Protein AF-A0AAV7Y262-F1 (afdb_monomer_lite)

Sequence (247 aa):
MILSISDHFNQSNVIFIFTQNQVQKLHFQWEPRGQRFDVITREERGSLLRIYRVNYNNKKTGKGISTKFSKLIASFELPKNADTIKWSPRGRLFLVLATRSNEITIFDAELEEKVNVSDSTFDEVYWDPTCRYFVTNTREKFTIWSFQGMKLSTETRRDLRSTSWRPRLPTRLTLKETKKINQNLEKTIQKYQTLDQKRVGRKHNSQDRERLEKIDKWNQYLKAKKLQRKKERELRHNIVGYYSDED

Organism: NCBI:txid1746091

pLDDT: mean 79.16, std 17.6, range [31.58, 96.81]

Radius of gyration: 27.08 Å; chains: 1; bounding box: 63×51×88 Å

InterPro domains:
  IPR011400 Eukaryotic translation initiation factor 3 subunit B [PTHR14068] (25-240)
  IPR013979 Translation initiation factor, beta propellor-like domain [PF08662] (17-155)
  IPR015943 WD40/YVTN repeat-like-containing domain superfamily [G3DSA:2.130.10.10] (11-220)
  IPR060769 EIF3B-like, beta-propeller domain superfamily [SSF69322] (23-140)

Foldseek 3Di:
DWDFDADPVDRPDTDTDDDPDPWDWQDKDDFQVFQKIWTWTADPVAIKIWIKGADPPQDPDVPDRPPPRIDTQDMDGDDRQFRDKAHANNGQWIWTDSLVVRKIWIAGSVVRDIDIQPDDNADDKAAANVNQWIWGDDQFWIWIAGSNNHTDDIDTDHRPPDDDHDDDDDDPDDPVRVVVCVVCVVVVVVVVVVVVVVVVVVVCDPPVVVVVVVVVVVVVVVVVVVVVCVVCVVVCCVVPPDDPPPD

Structure (mmCIF, N/CA/C/O backbone):
data_AF-A0AAV7Y262-F1
#
_entry.id   AF-A0AAV7Y262-F1
#
loop_
_atom_site.group_PDB
_atom_site.id
_atom_site.type_symbol
_atom_site.label_atom_id
_atom_site.label_alt_id
_atom_site.label_comp_id
_atom_site.label_asym_id
_atom_site.label_entity_id
_atom_site.label_seq_id
_atom_site.pdbx_PDB_ins_code
_atom_site.Cartn_x
_atom_site.Cartn_y
_atom_site.Cartn_z
_atom_site.occupancy
_atom_site.B_iso_or_equiv
_atom_site.auth_seq_id
_atom_site.auth_comp_id
_atom_site.auth_asym_id
_atom_site.auth_atom_id
_atom_site.pdbx_PDB_model_num
ATOM 1 N N . MET A 1 1 ? -13.134 17.774 23.320 1.00 36.97 1 MET A N 1
ATOM 2 C CA . MET A 1 1 ? -14.155 17.384 22.321 1.00 36.97 1 MET A CA 1
ATOM 3 C C . MET A 1 1 ? -14.645 15.983 22.668 1.00 36.97 1 MET A C 1
ATOM 5 O O . MET A 1 1 ? -13.808 15.125 22.918 1.00 36.97 1 MET A O 1
ATOM 9 N N . ILE A 1 2 ? -15.960 15.773 22.774 1.00 31.64 2 ILE A N 1
ATOM 10 C CA . ILE A 1 2 ? -16.564 14.475 23.117 1.00 31.64 2 ILE A CA 1
ATOM 11 C C . ILE A 1 2 ? -16.865 13.747 21.805 1.00 31.64 2 ILE A C 1
ATOM 13 O O . ILE A 1 2 ? -17.660 14.236 21.009 1.00 31.64 2 ILE A O 1
ATOM 17 N N . LEU A 1 3 ? -16.222 12.607 21.558 1.00 42.75 3 LEU A N 1
ATOM 18 C CA . LEU A 1 3 ? -16.558 11.745 20.423 1.00 42.75 3 LEU A CA 1
ATOM 19 C C . LEU A 1 3 ? -17.511 10.654 20.907 1.00 42.75 3 LEU A C 1
ATOM 21 O O . LEU A 1 3 ? -17.096 9.775 21.653 1.00 42.75 3 LEU A O 1
ATOM 25 N N . SER A 1 4 ? -18.773 10.725 20.489 1.00 33.06 4 SER A N 1
ATOM 26 C CA . SER A 1 4 ? -19.703 9.597 20.583 1.00 33.06 4 SER A CA 1
ATOM 27 C C . SER A 1 4 ? -19.416 8.647 19.423 1.00 33.06 4 SER A C 1
ATOM 29 O O . SER A 1 4 ? -19.468 9.056 18.263 1.00 33.06 4 SER A O 1
ATOM 31 N N . ILE A 1 5 ? -19.068 7.399 19.726 1.00 47.00 5 ILE A N 1
ATOM 32 C CA . ILE A 1 5 ? -18.864 6.342 18.733 1.00 47.00 5 ILE A CA 1
ATOM 33 C C . ILE A 1 5 ? -19.949 5.297 18.977 1.00 47.00 5 ILE A C 1
ATOM 35 O O . ILE A 1 5 ? -19.931 4.626 20.007 1.00 47.00 5 ILE A O 1
ATOM 39 N N . SER A 1 6 ? -20.901 5.183 18.048 1.00 31.58 6 SER A N 1
ATOM 40 C CA . SER A 1 6 ? -21.879 4.092 18.046 1.00 31.58 6 SER A CA 1
ATOM 41 C C . SER A 1 6 ? -21.381 2.971 17.137 1.00 31.58 6 SER A C 1
ATOM 43 O O . SER A 1 6 ? -21.085 3.197 15.964 1.00 31.58 6 SER A O 1
ATOM 45 N N . ASP A 1 7 ? -21.261 1.764 17.685 1.00 35.75 7 ASP A N 1
ATOM 46 C CA . ASP A 1 7 ? -21.075 0.554 16.891 1.00 35.75 7 ASP A CA 1
ATOM 47 C C . ASP A 1 7 ? -22.388 0.247 16.160 1.00 35.75 7 ASP A C 1
ATOM 49 O O . ASP A 1 7 ? -23.435 0.093 16.792 1.00 35.75 7 ASP A O 1
ATOM 53 N N . HIS A 1 8 ? -22.348 0.068 14.837 1.00 39.00 8 HIS A N 1
ATOM 54 C CA . HIS A 1 8 ? -23.502 -0.414 14.057 1.00 39.00 8 HIS A CA 1
ATOM 55 C C . HIS A 1 8 ? -23.943 -1.849 14.418 1.00 39.00 8 HIS A C 1
ATOM 57 O O . HIS A 1 8 ? -24.914 -2.345 13.856 1.00 39.00 8 HIS A O 1
ATOM 63 N N . PHE A 1 9 ? -23.269 -2.510 15.368 1.00 35.09 9 PHE A N 1
ATOM 64 C CA . PHE A 1 9 ? -23.586 -3.869 15.813 1.00 35.09 9 PHE A CA 1
ATOM 65 C C . PHE A 1 9 ? -23.975 -4.003 17.292 1.00 35.09 9 PHE A C 1
ATOM 67 O O . PHE A 1 9 ? -24.370 -5.094 17.698 1.00 35.09 9 PHE A O 1
ATOM 74 N N . ASN A 1 10 ? -23.914 -2.944 18.107 1.00 33.28 10 ASN A N 1
ATOM 75 C CA . ASN A 1 10 ? -24.437 -2.997 19.476 1.00 33.28 10 ASN A CA 1
ATOM 76 C C . ASN A 1 10 ? -24.621 -1.580 20.041 1.00 33.28 10 ASN A C 1
ATOM 78 O O . ASN A 1 10 ? -23.658 -0.922 20.426 1.00 33.28 10 ASN A O 1
ATOM 82 N N . GLN A 1 11 ? -25.868 -1.109 20.115 1.00 34.03 11 GLN A N 1
ATOM 83 C CA . GLN A 1 11 ? -26.222 0.239 20.595 1.00 34.03 11 GLN A CA 1
ATOM 84 C C . GLN A 1 11 ? -25.961 0.470 22.100 1.00 34.03 11 GLN A C 1
ATOM 86 O O . GLN A 1 11 ? -26.282 1.530 22.626 1.00 34.03 11 GLN A O 1
ATOM 91 N N . SER A 1 12 ? -25.384 -0.497 22.814 1.00 35.72 12 SER A N 1
ATOM 92 C CA . SER A 1 12 ? -25.273 -0.491 24.276 1.00 35.72 12 SER A CA 1
ATOM 93 C C . SER A 1 12 ? -23.926 -0.012 24.832 1.00 35.72 12 SER A C 1
ATOM 95 O O . SER A 1 12 ? -23.839 0.205 26.035 1.00 35.72 12 SER A O 1
ATOM 97 N N . ASN A 1 13 ? -22.891 0.211 24.010 1.00 31.72 13 ASN A N 1
ATOM 98 C CA . ASN 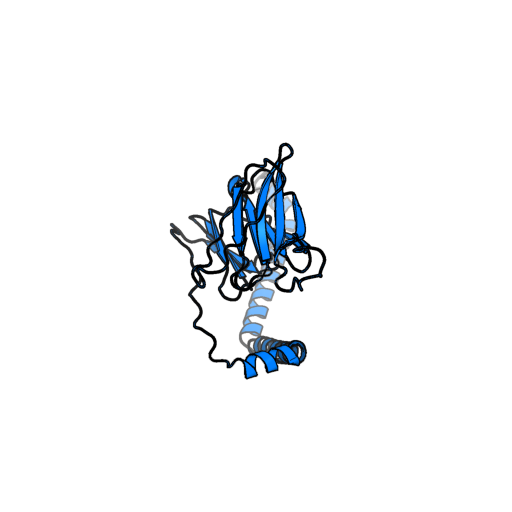A 1 13 ? -21.576 0.658 24.496 1.00 31.72 13 ASN A CA 1
ATOM 99 C C . ASN A 1 13 ? -20.987 1.781 23.629 1.00 31.72 13 ASN A C 1
ATOM 101 O O . ASN A 1 13 ? -20.179 1.539 22.736 1.00 31.72 13 ASN A O 1
ATOM 105 N N . VAL A 1 14 ? -21.370 3.027 23.915 1.00 38.41 14 VAL A N 1
ATOM 106 C CA . VAL A 1 14 ? -20.736 4.214 23.322 1.00 38.41 14 VAL A CA 1
ATOM 107 C C . VAL A 1 14 ? -19.421 4.490 24.054 1.00 38.41 14 VAL A C 1
ATOM 109 O O . VAL A 1 14 ? -19.421 4.821 25.239 1.00 38.41 14 VAL A O 1
ATOM 112 N N . ILE A 1 15 ? -18.288 4.349 23.362 1.00 40.59 15 ILE A N 1
ATOM 113 C CA . ILE A 1 15 ? -16.966 4.661 23.924 1.00 40.59 15 ILE A CA 1
ATOM 114 C C . ILE A 1 15 ? -16.644 6.128 23.639 1.00 40.59 15 ILE A C 1
ATOM 116 O O . ILE A 1 15 ? -16.473 6.523 22.486 1.00 40.59 15 ILE A O 1
ATOM 120 N N . PHE A 1 16 ? -16.508 6.924 24.701 1.00 42.62 16 PHE A N 1
ATOM 121 C CA . PHE A 1 16 ? -16.038 8.302 24.612 1.00 42.62 16 PHE A CA 1
ATOM 122 C C . PHE A 1 16 ? -14.513 8.355 24.711 1.00 42.62 16 PHE A C 1
ATOM 124 O O . PHE A 1 16 ? -13.933 8.096 25.766 1.00 42.62 16 PHE A O 1
ATOM 131 N N . ILE A 1 17 ? -13.850 8.714 23.611 1.00 47.69 17 ILE A N 1
ATOM 132 C CA . ILE A 1 17 ? -12.413 9.004 23.615 1.00 47.69 17 ILE A CA 1
ATOM 133 C C . ILE A 1 17 ? -12.243 10.504 23.842 1.00 47.69 17 ILE A C 1
ATOM 135 O O . ILE A 1 17 ? -12.554 11.318 22.972 1.00 47.69 17 ILE A O 1
ATOM 139 N N . PHE A 1 18 ? -11.744 10.866 25.021 1.00 44.97 18 PHE A N 1
ATOM 140 C CA . PHE A 1 18 ? -11.379 12.239 25.346 1.00 44.97 18 PHE A CA 1
ATOM 141 C C . PHE A 1 18 ? -9.933 12.485 24.923 1.00 44.97 18 PHE A C 1
ATOM 143 O O . PHE A 1 18 ? -8.998 11.984 25.547 1.00 44.97 18 PHE A O 1
ATOM 150 N N . THR A 1 19 ? -9.731 13.273 23.871 1.00 50.25 19 THR A N 1
ATOM 151 C CA . THR A 1 19 ? -8.414 13.847 23.586 1.00 50.25 19 THR A CA 1
ATOM 152 C C . THR A 1 19 ? -8.274 15.127 24.407 1.00 50.25 19 THR A C 1
ATOM 154 O O . THR A 1 19 ?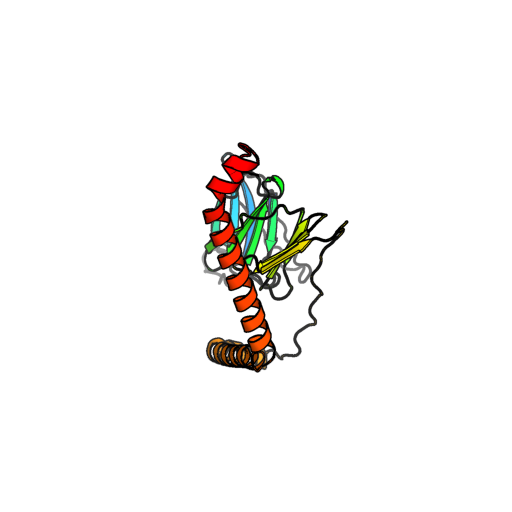 -9.091 16.038 24.276 1.00 50.25 19 THR A O 1
ATOM 157 N N . GLN A 1 20 ? -7.267 15.186 25.282 1.00 50.59 20 GLN A N 1
ATOM 158 C CA . GLN A 1 20 ? -7.059 16.308 26.213 1.00 50.59 20 GLN A CA 1
ATOM 159 C C . GLN A 1 20 ? -6.663 17.621 25.521 1.00 50.59 20 GLN A C 1
ATOM 161 O O . GLN A 1 20 ? -6.788 18.681 26.125 1.00 50.59 20 GLN A O 1
ATOM 166 N N . ASN A 1 21 ? -6.248 17.573 24.253 1.00 52.88 21 ASN A N 1
ATOM 167 C CA . ASN A 1 21 ? -5.780 18.757 23.544 1.00 52.88 21 ASN A CA 1
ATOM 168 C C . ASN A 1 21 ? -6.882 19.330 22.634 1.00 52.88 21 ASN A C 1
ATOM 170 O O . ASN A 1 21 ? -7.571 18.587 21.929 1.00 52.88 21 ASN A O 1
ATOM 174 N N . GLN A 1 22 ? -7.016 20.661 22.646 1.00 52.03 22 GLN A N 1
ATOM 175 C CA . GLN A 1 22 ? -7.849 21.507 21.770 1.00 52.03 22 GLN A CA 1
ATOM 176 C C . GLN A 1 22 ? -7.332 21.484 20.315 1.00 52.03 22 GLN A C 1
ATOM 178 O O . GLN A 1 22 ? -7.048 22.515 19.718 1.00 52.03 22 GLN A O 1
ATOM 183 N N . VAL A 1 23 ? -7.124 20.295 19.752 1.00 56.12 23 VAL A N 1
ATOM 184 C CA . VAL A 1 23 ? -6.535 20.123 18.422 1.00 56.12 23 VAL A CA 1
ATOM 185 C C . VAL A 1 23 ? -7.644 19.850 17.417 1.00 56.12 23 VAL A C 1
ATOM 187 O O . VAL A 1 23 ? -8.527 19.027 17.673 1.00 56.12 23 VAL A O 1
ATOM 190 N N . GLN A 1 24 ? -7.603 20.519 16.261 1.00 59.53 24 GLN A N 1
ATOM 191 C CA . GLN A 1 24 ? -8.510 20.203 15.161 1.00 59.53 24 GLN A CA 1
ATOM 192 C C . GLN A 1 24 ? -8.215 18.781 14.664 1.00 59.53 24 GLN A C 1
ATOM 194 O O . GLN A 1 24 ? -7.134 18.477 14.149 1.00 59.53 24 GLN A O 1
ATOM 199 N N . LYS A 1 25 ? -9.185 17.889 14.871 1.00 58.25 25 LYS A N 1
ATOM 200 C CA . LYS A 1 25 ? -9.163 16.515 14.371 1.00 58.25 25 LYS A CA 1
ATOM 201 C C . LYS A 1 25 ? -9.485 16.529 12.879 1.00 58.25 25 LYS A C 1
ATOM 203 O O . LYS A 1 25 ? -10.533 17.037 12.493 1.00 58.25 25 LYS A O 1
ATOM 208 N N . LEU A 1 26 ? -8.611 15.936 12.069 1.00 67.81 26 LEU A N 1
ATOM 209 C CA . LEU A 1 26 ? -8.789 15.870 10.614 1.00 67.81 26 LEU A CA 1
ATOM 210 C C . LEU A 1 26 ? -9.294 14.505 10.139 1.00 67.81 26 LEU A C 1
ATOM 212 O O . LEU A 1 26 ? -10.020 14.429 9.154 1.00 67.81 26 LEU A O 1
ATOM 216 N N . HIS A 1 27 ? -8.919 13.427 10.831 1.00 79.25 27 HIS A N 1
ATOM 217 C CA . HIS A 1 27 ? -9.205 12.066 10.384 1.00 79.25 27 HIS A CA 1
ATOM 218 C C . HIS A 1 27 ? -9.370 11.096 11.556 1.00 79.25 27 HIS A C 1
ATOM 220 O O . HIS A 1 27 ? -8.813 11.308 12.638 1.00 79.25 27 HIS A O 1
ATOM 226 N N . PHE A 1 28 ? -10.151 10.041 11.329 1.00 84.75 28 PHE A N 1
ATOM 227 C CA . PHE A 1 28 ? -10.275 8.891 12.217 1.00 84.75 28 PHE A CA 1
ATOM 228 C C . PHE A 1 28 ? -10.790 7.684 11.453 1.00 84.75 28 PHE A C 1
ATOM 230 O O . PHE A 1 28 ? -11.839 7.763 10.806 1.00 84.75 28 PHE A O 1
ATOM 237 N N . GLN A 1 29 ? -10.096 6.566 11.609 1.00 87.94 29 GLN A N 1
ATOM 238 C CA . GLN A 1 29 ? -10.492 5.292 11.045 1.00 87.94 29 GLN A CA 1
ATOM 239 C C . GLN A 1 29 ? -10.145 4.132 11.988 1.00 87.94 29 GLN A C 1
ATOM 241 O O . GLN A 1 29 ? -9.073 4.073 12.591 1.00 87.94 29 GLN A O 1
ATOM 246 N N . TRP A 1 30 ? -11.068 3.174 12.097 1.00 89.38 30 TRP A N 1
ATOM 247 C CA . TRP A 1 30 ? -10.814 1.897 12.763 1.00 89.38 30 TRP A CA 1
ATOM 248 C C . TRP A 1 30 ? -9.966 0.979 11.889 1.00 89.38 30 TRP A C 1
ATOM 250 O O . TRP A 1 30 ? -10.186 0.872 10.681 1.00 89.38 30 TRP A O 1
ATOM 260 N N . GLU A 1 31 ? -9.068 0.233 12.526 1.00 91.56 31 GLU A N 1
ATOM 261 C CA . GLU A 1 31 ? -8.379 -0.876 11.886 1.00 91.56 31 GLU A CA 1
ATOM 262 C C . GLU A 1 31 ? -9.393 -1.963 11.473 1.00 91.56 31 GLU A C 1
ATOM 264 O O . GLU A 1 31 ? -10.113 -2.502 12.324 1.00 91.56 31 GLU A O 1
ATOM 269 N N . PRO A 1 32 ? -9.423 -2.372 10.193 1.00 88.00 32 PRO A N 1
ATOM 270 C CA . PRO A 1 32 ? -10.261 -3.468 9.740 1.00 88.00 32 PRO A CA 1
ATOM 271 C C . PRO A 1 32 ? -9.903 -4.761 10.476 1.00 88.00 32 PRO A C 1
ATOM 273 O O . PRO A 1 32 ? -8.811 -5.301 10.312 1.00 88.00 32 PRO A O 1
ATOM 276 N N . ARG A 1 33 ? -10.857 -5.285 11.256 1.00 82.12 33 ARG A N 1
ATOM 277 C CA . ARG A 1 33 ? -10.714 -6.516 12.061 1.00 82.12 33 ARG A CA 1
ATOM 278 C C . ARG A 1 33 ? -9.672 -6.428 13.186 1.00 82.12 33 ARG A C 1
ATOM 280 O O . ARG A 1 33 ? -9.148 -7.460 13.605 1.00 82.12 33 ARG A O 1
ATOM 287 N N . GLY A 1 34 ? -9.396 -5.225 13.680 1.00 85.00 34 GLY A N 1
ATOM 288 C CA . GLY A 1 34 ? -8.494 -4.993 14.802 1.00 85.00 34 GLY A CA 1
ATOM 289 C C . GLY A 1 34 ? -9.167 -4.326 15.997 1.00 85.00 34 GLY A C 1
ATOM 290 O O . GLY A 1 34 ? -10.361 -4.046 15.998 1.00 85.00 34 GLY A O 1
ATOM 291 N N . GLN A 1 35 ? -8.363 -4.070 17.027 1.00 86.00 35 GLN A N 1
ATOM 292 C CA . GLN A 1 35 ? -8.743 -3.264 18.198 1.00 86.00 35 GLN A CA 1
ATOM 293 C C . GLN A 1 35 ? -8.015 -1.913 18.205 1.00 86.00 35 GLN A C 1
ATOM 295 O O . GLN A 1 35 ? -7.968 -1.232 19.234 1.00 86.00 35 GLN A O 1
ATOM 300 N N . ARG A 1 36 ? -7.378 -1.558 17.082 1.00 89.38 36 ARG A N 1
ATOM 301 C CA . ARG A 1 36 ? -6.683 -0.288 16.909 1.00 89.38 36 ARG A CA 1
ATOM 302 C C . ARG A 1 36 ? -7.529 0.689 16.112 1.00 89.38 36 ARG A C 1
ATOM 304 O O . ARG A 1 36 ? -8.372 0.292 15.312 1.00 89.38 36 ARG A O 1
ATOM 311 N N . PHE A 1 37 ? -7.263 1.966 16.305 1.00 88.25 37 PHE A N 1
ATOM 312 C CA . PHE A 1 37 ? -7.757 3.031 15.446 1.00 88.25 37 PHE A CA 1
ATOM 313 C C . PHE A 1 37 ? -6.674 4.086 15.276 1.00 88.25 37 PHE A C 1
ATOM 315 O O . PHE A 1 37 ? -5.788 4.226 16.128 1.00 88.25 37 PHE A O 1
ATOM 322 N N . ASP A 1 38 ? -6.760 4.825 14.180 1.00 86.81 38 ASP A N 1
ATOM 323 C CA . ASP A 1 38 ? -5.935 5.998 13.954 1.00 86.81 38 ASP A CA 1
ATOM 324 C C . ASP A 1 38 ? -6.671 7.298 14.286 1.00 86.81 38 ASP A C 1
ATOM 326 O O . ASP A 1 38 ? -7.903 7.386 14.331 1.00 86.81 38 ASP A O 1
ATOM 330 N N . VAL A 1 39 ? -5.876 8.330 14.543 1.00 84.62 39 VAL A N 1
ATOM 331 C CA . VAL A 1 39 ? -6.326 9.713 14.608 1.00 84.62 39 VAL A CA 1
ATOM 332 C C . VAL A 1 39 ? -5.265 10.579 13.952 1.00 84.62 39 VAL A C 1
ATOM 334 O O . VAL A 1 39 ? -4.094 10.507 14.332 1.00 84.62 39 VAL A O 1
ATOM 337 N N . ILE A 1 40 ? -5.679 11.444 13.023 1.00 81.56 40 ILE A N 1
ATOM 338 C CA . ILE A 1 40 ? -4.833 12.550 12.563 1.00 81.56 40 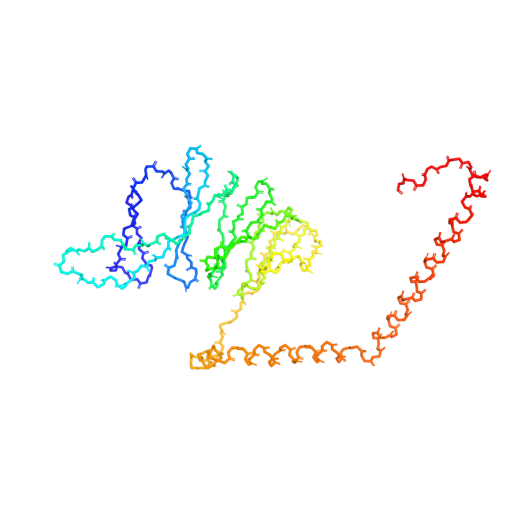ILE A CA 1
ATOM 339 C C . ILE A 1 40 ? -5.243 13.820 13.296 1.00 81.56 40 ILE A C 1
ATOM 341 O O . ILE A 1 40 ? -6.401 14.252 13.246 1.00 81.56 40 ILE A O 1
ATOM 345 N N . THR A 1 41 ? -4.267 14.431 13.953 1.00 78.19 41 THR A N 1
ATOM 346 C CA . THR A 1 41 ? -4.403 15.696 14.675 1.00 78.19 41 THR A CA 1
ATOM 347 C C . THR A 1 41 ? -3.518 16.753 14.030 1.00 78.19 41 THR A C 1
ATOM 349 O O . THR A 1 41 ? -2.349 16.470 13.760 1.00 78.19 41 THR A O 1
ATOM 352 N N . ARG A 1 42 ? -4.047 17.960 13.799 1.00 72.75 42 ARG A N 1
ATOM 353 C CA . ARG A 1 42 ? -3.273 19.076 13.238 1.00 72.75 42 ARG A CA 1
ATOM 354 C C . ARG A 1 42 ? -2.753 20.003 14.329 1.00 72.75 42 ARG A C 1
ATOM 356 O O . ARG A 1 42 ? -3.524 20.765 14.895 1.00 72.75 42 ARG A O 1
ATOM 363 N N . GLU A 1 43 ? -1.461 19.956 14.599 1.00 71.94 43 GLU A N 1
ATOM 364 C CA . GLU A 1 43 ? -0.793 20.830 15.565 1.00 71.94 43 GLU A CA 1
ATOM 365 C C . GLU A 1 43 ? -0.093 21.995 14.843 1.00 71.94 43 GLU A C 1
ATOM 367 O O . GLU A 1 43 ? 0.048 21.990 13.619 1.00 71.94 43 GLU A O 1
ATOM 372 N N . GLU A 1 44 ? 0.359 23.008 15.588 1.00 69.88 44 GLU A N 1
ATOM 373 C CA . GLU A 1 44 ? 1.004 24.207 15.019 1.00 69.88 44 GLU A CA 1
ATOM 374 C C . GLU A 1 44 ? 2.241 23.874 14.168 1.00 69.88 44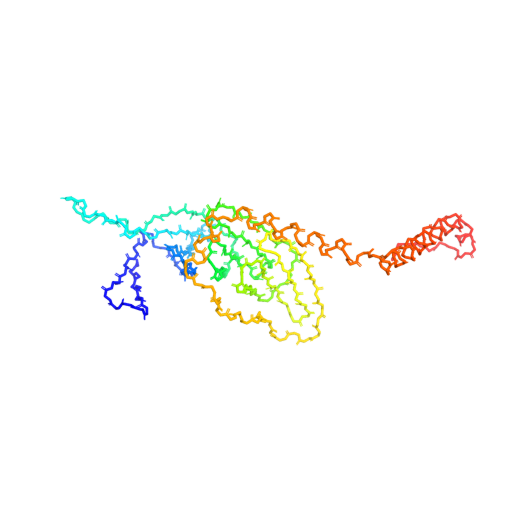 GLU A C 1
ATOM 376 O O . GLU A 1 44 ? 2.529 24.545 13.179 1.00 69.88 44 GLU A O 1
ATOM 381 N N . ARG A 1 45 ? 2.960 22.802 14.527 1.00 70.50 45 ARG A N 1
ATOM 382 C CA . ARG A 1 45 ? 4.193 22.364 13.853 1.00 70.50 45 ARG A CA 1
ATOM 383 C C . ARG A 1 45 ? 3.961 21.374 12.708 1.00 70.50 45 ARG A C 1
ATOM 385 O O . ARG A 1 45 ? 4.902 21.075 11.976 1.00 70.50 45 ARG A O 1
ATOM 392 N N . GLY A 1 46 ? 2.736 20.883 12.519 1.00 75.50 46 GLY A N 1
ATOM 393 C CA . GLY A 1 46 ? 2.419 19.886 11.497 1.00 75.50 46 GLY A CA 1
ATOM 394 C C . GLY A 1 46 ? 1.304 18.924 11.900 1.00 75.50 46 GLY A C 1
ATOM 395 O O . GLY A 1 46 ? 0.670 19.061 12.945 1.00 75.50 46 GLY A O 1
ATOM 396 N N . SER A 1 47 ? 1.051 17.935 11.046 1.00 80.25 47 SER A N 1
ATOM 397 C CA . SER A 1 47 ? 0.072 16.882 11.315 1.00 80.25 47 SER A CA 1
ATOM 398 C C . SER A 1 47 ? 0.751 15.692 11.988 1.00 80.25 47 SER A C 1
ATOM 400 O O . SER A 1 47 ? 1.790 15.220 11.532 1.00 80.25 47 SER A O 1
ATOM 402 N N . LEU A 1 48 ? 0.139 15.181 13.053 1.00 81.94 48 LEU A N 1
ATOM 403 C CA . LEU A 1 48 ? 0.571 13.961 13.728 1.00 81.94 48 LEU A CA 1
ATOM 404 C C . LEU A 1 48 ? -0.454 12.856 13.515 1.00 81.94 48 LEU A C 1
ATOM 406 O O . LEU A 1 48 ? -1.654 13.062 13.713 1.00 81.94 48 LEU A O 1
ATOM 410 N N . LEU A 1 49 ? 0.043 11.678 13.161 1.00 84.06 49 LEU A N 1
ATOM 411 C CA . LEU A 1 49 ? -0.708 10.437 13.174 1.00 84.06 49 LEU A CA 1
ATOM 412 C C . LEU A 1 49 ? -0.486 9.736 14.505 1.00 84.06 49 LEU A C 1
ATOM 414 O O . LEU A 1 49 ? 0.647 9.443 14.877 1.00 84.06 49 LEU A O 1
ATOM 418 N N . ARG A 1 50 ? -1.572 9.413 15.200 1.00 85.19 50 ARG A N 1
ATOM 419 C CA . ARG A 1 50 ? -1.541 8.658 16.450 1.00 85.19 50 ARG A CA 1
ATOM 420 C C . ARG A 1 50 ? -2.352 7.384 16.301 1.00 85.19 50 ARG A C 1
ATOM 422 O O . ARG A 1 50 ? -3.499 7.430 15.866 1.00 85.19 50 ARG A O 1
ATOM 429 N N . ILE A 1 51 ? -1.758 6.260 16.687 1.00 85.38 51 ILE A N 1
ATOM 430 C CA . ILE A 1 51 ? -2.407 4.949 16.678 1.00 85.38 51 ILE A CA 1
ATOM 431 C C . ILE A 1 51 ? -2.687 4.542 18.113 1.00 85.38 51 ILE A C 1
ATOM 433 O O . ILE A 1 51 ? -1.780 4.473 18.944 1.00 85.38 51 ILE A O 1
ATOM 437 N N . TYR A 1 52 ? -3.940 4.223 18.401 1.00 85.75 52 TYR A N 1
ATOM 438 C CA . TYR A 1 52 ? -4.383 3.803 19.722 1.00 85.75 52 TYR A CA 1
ATOM 439 C C . TYR A 1 52 ? -4.885 2.362 19.685 1.00 85.75 52 TYR A C 1
ATOM 441 O O . TYR A 1 52 ? -5.489 1.949 18.702 1.00 85.75 52 TYR A O 1
ATOM 449 N N . ARG A 1 53 ? -4.677 1.604 20.768 1.00 85.38 53 ARG A N 1
ATOM 450 C CA . ARG A 1 53 ? -5.303 0.293 21.015 1.00 85.38 53 ARG A CA 1
ATOM 451 C C . ARG A 1 53 ? -6.359 0.438 22.095 1.00 85.38 53 ARG A C 1
ATOM 453 O O . ARG A 1 53 ? -6.065 1.002 23.150 1.00 85.38 53 ARG A O 1
ATOM 460 N N . VAL A 1 54 ? -7.547 -0.109 21.874 1.00 83.94 54 VAL A N 1
ATOM 461 C CA . VAL A 1 54 ? -8.572 -0.223 22.917 1.00 83.94 54 VAL A CA 1
ATOM 462 C C . VAL A 1 54 ? -8.237 -1.392 23.837 1.00 83.94 54 VAL A C 1
ATOM 464 O O . VAL A 1 54 ? -7.998 -2.507 23.377 1.00 83.94 54 VAL A O 1
ATOM 467 N N . ASN A 1 55 ? -8.244 -1.148 25.146 1.00 75.62 55 ASN A N 1
ATOM 468 C CA . ASN A 1 55 ? -8.062 -2.188 26.154 1.00 75.62 55 ASN A CA 1
ATOM 469 C C . ASN A 1 55 ? -9.429 -2.611 26.703 1.00 75.62 55 ASN A C 1
ATOM 471 O O . ASN A 1 55 ? -9.946 -2.004 27.637 1.00 75.62 55 ASN A O 1
ATOM 475 N N . TYR A 1 56 ? -10.000 -3.687 26.161 1.00 64.19 56 TYR A N 1
ATOM 476 C CA . TYR A 1 56 ? -11.276 -4.231 26.652 1.00 64.19 56 TYR A CA 1
ATOM 477 C C . TYR A 1 56 ? -11.161 -4.899 28.036 1.00 64.19 56 TYR A C 1
ATOM 479 O O . TYR A 1 56 ? -12.156 -5.063 28.734 1.00 64.19 56 TYR A O 1
ATOM 487 N N . ASN A 1 57 ? -9.943 -5.243 28.471 1.00 59.44 57 ASN A N 1
ATOM 488 C CA . ASN A 1 57 ? -9.684 -6.006 29.698 1.00 59.44 57 ASN A CA 1
ATOM 489 C C . ASN A 1 57 ? -9.482 -5.137 30.952 1.00 59.44 57 ASN A C 1
ATOM 491 O O . ASN A 1 57 ? -8.785 -5.564 31.876 1.00 59.44 57 ASN A O 1
ATOM 495 N N . ASN A 1 58 ? -10.073 -3.940 31.022 1.00 54.03 58 ASN A N 1
ATOM 496 C CA . ASN A 1 58 ? -10.060 -3.147 32.253 1.00 54.03 58 ASN A CA 1
ATOM 497 C C . ASN A 1 58 ? -10.882 -3.871 33.334 1.00 54.03 58 ASN A C 1
ATOM 499 O O . ASN A 1 58 ? -12.076 -3.637 33.510 1.00 54.03 58 ASN A O 1
ATOM 503 N N . LYS A 1 59 ? -10.230 -4.779 34.072 1.00 49.81 59 LYS A N 1
ATOM 504 C CA . LYS A 1 59 ? -10.752 -5.310 35.331 1.00 49.81 59 LYS A CA 1
ATOM 505 C C . LYS A 1 59 ? -11.025 -4.112 36.237 1.00 49.81 59 LYS A C 1
ATOM 507 O O . LYS A 1 59 ? -10.161 -3.250 36.382 1.00 49.81 59 LYS A O 1
ATOM 512 N N . LYS A 1 60 ? -12.217 -4.065 36.839 1.00 45.59 60 LYS A N 1
ATOM 513 C CA . LYS A 1 60 ? -12.547 -3.121 37.913 1.00 45.59 60 LYS A CA 1
ATOM 514 C C . LYS A 1 60 ? -11.500 -3.276 39.019 1.00 45.59 60 LYS A C 1
ATOM 516 O O . LYS A 1 60 ? -11.593 -4.184 39.838 1.00 45.59 60 LYS A O 1
ATOM 521 N N . THR A 1 61 ? -10.480 -2.429 39.039 1.00 45.88 61 THR A N 1
ATOM 522 C CA . THR A 1 61 ? -9.663 -2.244 40.233 1.00 45.88 61 THR A CA 1
ATOM 523 C C . THR A 1 61 ? -10.540 -1.509 41.237 1.00 45.88 61 THR A C 1
ATOM 525 O O . THR A 1 61 ? -11.138 -0.498 40.885 1.00 45.88 61 THR A O 1
ATOM 528 N N . GLY A 1 62 ? -10.649 -2.010 42.471 1.00 48.16 62 GLY A N 1
ATOM 529 C CA . GLY A 1 62 ? -11.529 -1.486 43.533 1.00 48.16 62 GLY A CA 1
ATOM 530 C C . GLY A 1 62 ? -11.284 -0.031 43.975 1.00 48.16 62 GLY A C 1
ATOM 531 O O . GLY A 1 62 ? -11.820 0.398 44.988 1.00 48.16 62 GLY A O 1
ATOM 532 N N . LYS A 1 63 ? -10.494 0.739 43.221 1.00 43.28 63 LYS A N 1
ATOM 533 C CA . LYS A 1 63 ? -10.310 2.186 43.329 1.00 43.28 63 LYS A CA 1
ATOM 534 C C . LYS A 1 63 ? -10.574 2.812 41.957 1.00 43.28 63 LYS A C 1
ATOM 536 O O . LYS A 1 63 ? -9.648 3.006 41.178 1.00 43.28 63 LYS A O 1
ATOM 541 N N . GLY A 1 64 ? -11.843 3.096 41.673 1.00 44.97 64 GLY A N 1
ATOM 542 C CA . GLY A 1 64 ? -12.273 3.839 40.486 1.00 44.97 64 GLY A CA 1
ATOM 543 C C . GLY A 1 64 ? -12.146 3.092 39.150 1.00 44.97 64 GLY A C 1
ATOM 544 O O . GLY A 1 64 ? -11.361 2.162 38.973 1.00 44.97 64 GLY A O 1
ATOM 545 N N . ILE A 1 65 ? -12.955 3.517 38.180 1.00 41.69 65 ILE A N 1
ATOM 546 C CA . ILE A 1 65 ? -12.818 3.120 36.776 1.00 41.69 65 ILE A CA 1
ATOM 547 C C . ILE A 1 65 ? -11.440 3.601 36.309 1.00 41.69 65 ILE A C 1
ATOM 549 O O . ILE A 1 65 ? -11.196 4.803 36.267 1.00 41.69 65 ILE A O 1
ATOM 553 N N . SER A 1 66 ? -10.536 2.682 35.960 1.00 44.00 66 SER A N 1
ATOM 554 C CA . SER A 1 66 ? -9.322 3.027 35.214 1.00 44.00 66 SER A CA 1
ATOM 555 C C . SER A 1 66 ? -9.747 3.745 33.929 1.00 44.00 66 SER A C 1
ATOM 557 O O . SER A 1 66 ? -10.295 3.140 33.010 1.00 44.00 66 SER A O 1
ATOM 559 N N . THR A 1 67 ? -9.541 5.059 33.885 1.00 48.47 67 THR A N 1
ATOM 560 C CA . THR A 1 67 ? -10.013 5.981 32.839 1.00 48.47 67 THR A CA 1
ATOM 561 C C . THR A 1 67 ? -9.264 5.850 31.510 1.00 48.47 67 THR A C 1
ATOM 563 O O . THR A 1 67 ? -9.584 6.547 30.548 1.00 48.47 67 THR A O 1
ATOM 566 N N . LYS A 1 68 ? -8.278 4.950 31.403 1.00 56.28 68 LYS A N 1
ATOM 567 C CA . LYS A 1 68 ? -7.528 4.718 30.161 1.00 56.28 68 LYS A CA 1
ATOM 568 C C . LYS A 1 68 ? -8.141 3.558 29.372 1.00 56.28 68 LYS A C 1
ATOM 570 O O . LYS A 1 68 ? -7.643 2.435 29.400 1.00 56.28 68 LYS A O 1
ATOM 575 N N . PHE A 1 69 ? -9.232 3.846 28.661 1.00 66.12 69 PHE A N 1
ATOM 576 C CA . PHE A 1 69 ? -9.891 2.913 27.731 1.00 66.12 69 PHE A CA 1
ATOM 577 C C . PHE A 1 69 ? -9.056 2.620 26.476 1.00 66.12 69 PHE A C 1
ATOM 579 O O . PHE A 1 69 ? -9.226 1.583 25.836 1.00 66.12 69 PHE A O 1
ATOM 586 N N . SER A 1 70 ? -8.119 3.508 26.147 1.00 71.19 70 SER A N 1
ATOM 587 C CA . SER A 1 70 ? -7.212 3.366 25.014 1.00 71.19 70 SER A CA 1
ATOM 588 C C . SER A 1 70 ? -5.773 3.681 25.407 1.00 71.19 70 SER A C 1
ATOM 590 O O . SER A 1 70 ? -5.514 4.647 26.129 1.00 71.19 70 SER A O 1
ATOM 592 N N . LYS A 1 71 ? -4.827 2.898 24.891 1.00 80.88 71 LYS A N 1
ATOM 593 C CA . LYS A 1 71 ? -3.385 3.128 25.019 1.00 80.88 71 LYS A CA 1
ATOM 594 C C . LYS A 1 71 ? -2.844 3.642 23.686 1.00 80.88 71 LYS A C 1
ATOM 596 O O . LYS A 1 71 ? -3.101 3.021 22.659 1.00 80.88 71 LYS A O 1
ATOM 601 N N . LEU A 1 72 ? -2.099 4.750 23.703 1.00 82.38 72 LEU A N 1
ATOM 602 C CA . LEU A 1 72 ? -1.302 5.174 22.548 1.00 82.38 72 LEU A CA 1
ATOM 603 C C . LEU A 1 72 ? -0.228 4.108 22.295 1.00 82.38 72 LEU A C 1
ATOM 605 O O . LEU A 1 72 ? 0.517 3.769 23.213 1.00 82.38 72 LEU A O 1
ATOM 609 N N . ILE A 1 73 ? -0.208 3.557 21.086 1.00 82.06 73 ILE A N 1
ATOM 610 C CA . ILE A 1 73 ? 0.774 2.558 20.655 1.00 82.06 73 ILE A CA 1
ATOM 611 C C . ILE A 1 73 ? 1.927 3.276 19.973 1.00 82.06 73 ILE A C 1
ATOM 613 O O . ILE A 1 73 ? 3.058 3.157 20.410 1.00 82.06 73 ILE A O 1
ATOM 617 N N . ALA A 1 74 ? 1.602 4.079 18.962 1.00 81.12 74 ALA A N 1
ATOM 618 C CA . ALA A 1 74 ? 2.584 4.720 18.111 1.00 81.12 74 ALA A CA 1
ATOM 619 C C . ALA A 1 74 ? 2.140 6.137 17.744 1.00 81.12 74 ALA A C 1
ATOM 621 O O . ALA A 1 74 ? 0.942 6.439 17.675 1.00 81.12 74 ALA A O 1
ATOM 622 N N . SER A 1 75 ? 3.119 7.003 17.506 1.00 84.00 75 SER A N 1
ATOM 623 C CA . SER A 1 75 ? 2.920 8.376 17.058 1.00 84.00 75 SER A CA 1
ATOM 624 C C . SER A 1 75 ? 3.933 8.680 15.967 1.00 84.00 75 SER A C 1
ATOM 626 O O . SER A 1 75 ? 5.128 8.483 16.166 1.00 84.00 75 SER A O 1
ATOM 628 N N . PHE A 1 76 ? 3.459 9.185 14.836 1.00 82.12 76 PHE A N 1
ATOM 629 C CA . PHE A 1 76 ? 4.285 9.488 13.677 1.00 82.12 76 PHE A CA 1
ATOM 630 C C . PHE A 1 76 ? 4.024 10.910 13.204 1.00 82.12 76 PHE A C 1
ATOM 632 O O . PHE A 1 76 ? 2.878 11.355 13.119 1.00 82.12 76 PHE A O 1
ATOM 639 N N . GLU A 1 77 ? 5.095 11.609 12.850 1.00 83.69 77 GLU A N 1
ATOM 640 C CA . GLU A 1 77 ? 4.987 12.851 12.099 1.00 83.69 77 GLU A CA 1
ATOM 641 C C . GLU A 1 77 ? 4.560 12.539 10.669 1.00 83.69 77 GLU A C 1
ATOM 643 O O . GLU A 1 77 ? 5.165 11.702 9.988 1.00 83.69 77 GLU A O 1
ATOM 648 N N . LEU A 1 78 ? 3.490 13.196 10.230 1.00 78.62 78 LEU A N 1
ATOM 649 C CA . LEU A 1 78 ? 3.031 13.109 8.857 1.00 78.62 78 LEU A CA 1
ATOM 650 C C . LEU A 1 78 ? 3.659 14.226 8.018 1.00 78.62 78 LEU A C 1
ATOM 652 O O . LEU A 1 78 ? 3.843 15.342 8.517 1.00 78.62 78 LEU A O 1
ATOM 656 N N . PRO A 1 79 ? 3.910 13.976 6.721 1.00 72.88 79 PRO A N 1
ATOM 657 C CA . PRO A 1 79 ? 4.168 15.049 5.772 1.00 72.88 79 PRO A CA 1
ATOM 658 C C . PRO A 1 79 ? 3.086 16.129 5.877 1.00 72.88 79 PRO A C 1
ATOM 660 O O . PRO A 1 79 ? 1.906 15.823 6.065 1.00 72.88 79 PRO A O 1
ATOM 663 N N . LYS A 1 80 ? 3.462 17.402 5.701 1.00 71.38 80 LYS A N 1
ATOM 664 C CA . LYS A 1 80 ? 2.523 18.541 5.788 1.00 71.38 80 LYS A CA 1
ATOM 665 C C . LYS A 1 80 ? 1.305 18.399 4.863 1.00 71.38 80 LYS A C 1
ATOM 667 O O . LYS A 1 80 ? 0.257 18.970 5.153 1.00 71.38 80 LYS A O 1
ATOM 672 N N . ASN A 1 81 ? 1.457 17.637 3.779 1.00 75.06 81 ASN A N 1
ATOM 673 C CA . ASN A 1 81 ? 0.452 17.421 2.743 1.00 75.06 81 ASN A CA 1
ATOM 674 C C . ASN A 1 81 ? -0.256 16.060 2.834 1.00 75.06 81 ASN A C 1
ATOM 676 O O . ASN A 1 81 ? -1.008 15.729 1.921 1.00 75.06 81 ASN A O 1
ATOM 680 N N . ALA A 1 82 ? -0.021 15.268 3.888 1.00 78.69 82 ALA A N 1
ATOM 681 C CA . ALA A 1 82 ? -0.747 14.019 4.090 1.00 78.69 82 ALA A CA 1
ATOM 682 C C . ALA A 1 82 ? -2.235 14.313 4.312 1.00 78.69 82 ALA A C 1
ATOM 684 O O . ALA A 1 82 ? -2.602 15.042 5.238 1.00 78.69 82 ALA A O 1
ATOM 685 N N . ASP A 1 83 ? -3.077 13.754 3.451 1.00 75.25 83 ASP A N 1
ATOM 686 C CA . ASP A 1 83 ? -4.504 14.064 3.392 1.00 75.25 83 ASP A CA 1
ATOM 687 C C . ASP A 1 83 ? -5.386 12.850 3.697 1.00 75.25 83 ASP A C 1
ATOM 689 O O . ASP A 1 83 ? -6.457 13.003 4.287 1.00 75.25 83 ASP A O 1
ATOM 693 N N . THR A 1 84 ? -4.926 11.643 3.362 1.00 83.50 84 THR A N 1
ATOM 694 C CA . THR A 1 84 ? -5.765 10.445 3.387 1.00 83.50 84 THR A CA 1
ATOM 695 C C . THR A 1 84 ? -5.030 9.269 4.008 1.00 83.50 84 THR A C 1
ATOM 697 O O . THR A 1 84 ? -3.886 8.983 3.663 1.00 83.50 84 THR A O 1
ATOM 700 N N . ILE A 1 85 ? -5.717 8.532 4.881 1.00 88.81 85 ILE A N 1
ATOM 701 C CA . ILE A 1 85 ? -5.258 7.232 5.373 1.00 88.81 85 ILE A CA 1
ATOM 702 C C . ILE A 1 85 ? -6.155 6.128 4.818 1.00 88.81 85 ILE A C 1
ATOM 704 O O . ILE A 1 85 ? -7.368 6.297 4.671 1.00 88.81 85 ILE A O 1
ATOM 708 N N . LYS A 1 86 ? -5.542 4.997 4.455 1.00 91.06 86 LYS A N 1
ATOM 709 C CA . LYS A 1 86 ? -6.237 3.793 3.988 1.00 91.06 86 LYS A CA 1
ATOM 710 C C . LYS A 1 86 ? -5.662 2.553 4.661 1.00 91.06 86 LYS A C 1
ATOM 712 O O . LYS A 1 86 ? -4.618 2.038 4.249 1.00 91.06 86 LYS A O 1
ATOM 717 N N . TRP A 1 87 ? -6.374 2.028 5.653 1.00 93.44 87 TRP A N 1
ATOM 718 C CA . TRP A 1 87 ? -6.054 0.720 6.222 1.00 93.44 87 TRP A CA 1
ATOM 719 C C . TRP A 1 87 ? -6.185 -0.405 5.203 1.00 93.44 87 TRP A C 1
ATOM 721 O O . TRP A 1 87 ? -7.088 -0.418 4.362 1.00 93.44 87 TRP A O 1
ATOM 731 N N . SER A 1 88 ? -5.312 -1.399 5.332 1.00 94.12 88 SER A N 1
ATOM 732 C CA . SER A 1 88 ? -5.461 -2.639 4.593 1.00 94.12 88 SER A CA 1
ATOM 733 C C . SER A 1 88 ? -6.665 -3.446 5.129 1.00 94.12 88 SER A C 1
ATOM 735 O O . SER A 1 88 ? -6.908 -3.470 6.339 1.00 94.12 88 SER A O 1
ATOM 737 N N . PRO A 1 89 ? -7.428 -4.150 4.270 1.00 92.06 89 PRO A N 1
ATOM 738 C CA . PRO A 1 89 ? -8.594 -4.959 4.665 1.00 92.06 89 PRO A CA 1
ATOM 739 C C . PRO A 1 89 ? -8.379 -6.037 5.751 1.00 92.06 89 PRO A C 1
ATOM 741 O O . PRO A 1 89 ? -9.351 -6.611 6.259 1.00 92.06 89 PRO A O 1
ATOM 744 N N . ARG A 1 90 ? -7.129 -6.383 6.071 1.00 88.94 90 ARG A N 1
ATOM 745 C CA . ARG A 1 90 ? -6.750 -7.354 7.111 1.00 88.94 90 ARG A CA 1
ATOM 746 C C . ARG A 1 90 ? -6.177 -6.688 8.367 1.00 88.94 90 ARG A C 1
ATOM 748 O O . ARG A 1 90 ? -5.794 -7.417 9.277 1.00 88.94 90 ARG A O 1
ATOM 755 N N . GLY A 1 91 ? -6.123 -5.357 8.407 1.00 89.75 91 GLY A N 1
ATOM 756 C CA . GLY A 1 91 ? -5.477 -4.603 9.474 1.00 89.75 91 GLY A CA 1
ATOM 757 C C . GLY A 1 91 ? -3.952 -4.643 9.374 1.00 89.75 91 GLY A C 1
ATOM 758 O O . GLY A 1 91 ? -3.396 -5.014 8.341 1.00 89.75 91 GLY A O 1
ATOM 759 N N . ARG A 1 92 ? -3.269 -4.269 10.457 1.00 89.88 92 ARG A N 1
ATOM 760 C CA . ARG A 1 92 ? -1.810 -4.140 10.610 1.00 89.88 92 ARG A CA 1
ATOM 761 C C . ARG A 1 92 ? -1.179 -3.070 9.727 1.00 89.88 92 ARG A C 1
ATOM 763 O O . ARG A 1 92 ? -0.565 -2.153 10.254 1.00 89.88 92 ARG A O 1
ATOM 770 N N . LEU A 1 93 ? -1.332 -3.181 8.415 1.00 91.12 93 LEU A N 1
ATOM 771 C CA . LEU A 1 93 ? -0.790 -2.232 7.453 1.00 91.12 93 LEU A CA 1
ATOM 772 C C . LEU A 1 93 ? -1.811 -1.148 7.122 1.00 91.12 93 LEU A C 1
ATOM 774 O O . LEU A 1 93 ? -3.003 -1.440 6.971 1.00 91.12 93 LEU A O 1
ATOM 778 N N . PHE A 1 94 ? -1.332 0.074 6.927 1.00 90.50 94 PHE A N 1
ATOM 779 C CA . PHE A 1 94 ? -2.108 1.173 6.362 1.00 90.50 94 PHE A CA 1
ATOM 780 C C . PHE A 1 94 ? -1.226 2.064 5.489 1.00 90.50 94 PHE A C 1
ATOM 782 O O . PHE A 1 94 ? -0.002 2.082 5.617 1.00 90.50 94 PHE A O 1
ATOM 789 N N . LEU A 1 95 ? -1.864 2.779 4.568 1.00 88.06 95 LEU A N 1
ATOM 790 C CA . LEU A 1 95 ? -1.214 3.754 3.701 1.00 88.06 95 LEU A CA 1
ATOM 791 C C . LEU A 1 95 ? -1.528 5.149 4.208 1.00 88.06 95 LEU A C 1
ATOM 793 O O . LEU A 1 95 ? -2.692 5.449 4.468 1.00 88.06 95 LEU A O 1
ATOM 797 N N . VAL A 1 96 ? -0.507 5.988 4.285 1.00 85.19 96 VAL A N 1
ATOM 798 C CA . VAL A 1 96 ? -0.643 7.438 4.366 1.00 85.19 96 VAL A CA 1
ATOM 799 C C . VAL A 1 96 ? -0.386 7.984 2.973 1.00 85.19 96 VAL A C 1
ATOM 801 O O . VAL A 1 96 ? 0.667 7.732 2.387 1.00 85.19 96 VAL A O 1
ATOM 804 N N . LEU A 1 97 ? -1.359 8.719 2.451 1.00 84.50 97 LEU A N 1
ATOM 805 C CA . LEU A 1 97 ? -1.306 9.345 1.142 1.00 84.50 97 LEU A CA 1
ATOM 806 C C . LEU A 1 97 ? -1.124 10.848 1.328 1.00 84.50 97 LEU A C 1
ATOM 808 O O . LEU A 1 97 ? -1.852 11.484 2.095 1.00 84.50 97 LEU A O 1
ATOM 812 N N . ALA A 1 98 ? -0.153 11.407 0.619 1.00 82.94 98 ALA A N 1
ATOM 813 C CA . ALA A 1 98 ? -0.038 12.835 0.392 1.00 82.94 98 ALA A CA 1
ATOM 814 C C . ALA A 1 98 ? -0.257 13.081 -1.102 1.00 82.94 98 ALA A C 1
ATOM 816 O O . ALA A 1 98 ? 0.687 13.198 -1.885 1.00 82.94 98 ALA A O 1
ATOM 817 N N . THR A 1 99 ? -1.528 13.112 -1.504 1.00 78.25 99 THR A N 1
ATOM 818 C CA . THR A 1 99 ? -1.936 13.116 -2.919 1.00 78.25 99 THR A CA 1
ATOM 819 C C . THR A 1 99 ? -1.349 14.314 -3.669 1.00 78.25 99 THR A C 1
ATOM 821 O O . THR A 1 99 ? -0.893 14.192 -4.800 1.00 78.25 99 THR A O 1
ATOM 824 N N . ARG A 1 100 ? -1.251 15.475 -3.007 1.00 79.25 100 ARG A N 1
ATOM 825 C CA . ARG A 1 100 ? -0.669 16.694 -3.599 1.00 79.25 100 ARG A CA 1
ATOM 826 C C . ARG A 1 100 ? 0.832 16.596 -3.880 1.00 79.25 100 ARG A C 1
ATOM 828 O O . ARG A 1 100 ? 1.294 17.216 -4.831 1.00 79.25 100 ARG A O 1
ATOM 835 N N . SER A 1 101 ? 1.590 15.871 -3.054 1.00 81.12 101 SER A N 1
ATOM 836 C CA . SER A 1 101 ? 3.031 15.652 -3.257 1.00 81.12 101 SER A CA 1
ATOM 837 C C . SER A 1 101 ? 3.344 14.334 -3.969 1.00 81.12 101 SER A C 1
ATOM 839 O O . SER A 1 101 ? 4.507 14.077 -4.256 1.00 81.12 101 SER A O 1
ATOM 841 N N . ASN A 1 102 ? 2.330 13.529 -4.312 1.00 84.69 102 ASN A N 1
ATOM 842 C CA . ASN A 1 102 ? 2.485 12.181 -4.868 1.00 84.69 102 ASN A CA 1
ATOM 843 C C . ASN A 1 102 ? 3.375 11.270 -4.005 1.00 84.69 102 ASN A C 1
ATOM 845 O O . ASN A 1 102 ? 4.121 10.436 -4.519 1.00 84.69 102 ASN A O 1
ATOM 849 N N . GLU A 1 103 ? 3.280 11.410 -2.684 1.00 86.75 103 GLU A N 1
ATOM 850 C CA . GLU A 1 103 ? 4.011 10.570 -1.738 1.00 86.75 103 GLU A CA 1
ATOM 851 C C . GLU A 1 103 ? 3.064 9.553 -1.107 1.00 86.75 103 GLU A C 1
ATOM 853 O O . GLU A 1 103 ? 1.963 9.884 -0.652 1.00 86.75 103 GLU A O 1
ATOM 858 N N . ILE A 1 104 ? 3.510 8.300 -1.064 1.00 90.81 104 ILE A N 1
ATOM 859 C CA . ILE A 1 104 ? 2.825 7.223 -0.356 1.00 90.81 104 ILE A CA 1
ATOM 860 C C . ILE A 1 104 ? 3.782 6.695 0.698 1.00 90.81 104 ILE A C 1
ATOM 862 O O . ILE A 1 104 ? 4.902 6.295 0.384 1.00 90.81 104 ILE A O 1
ATOM 866 N N . THR A 1 105 ? 3.324 6.627 1.940 1.00 90.19 105 THR A N 1
ATOM 867 C CA . THR A 1 105 ? 4.052 5.948 3.009 1.00 90.19 105 THR A CA 1
ATOM 868 C C . THR A 1 105 ? 3.236 4.761 3.488 1.00 90.19 105 THR A C 1
ATOM 870 O O . THR A 1 105 ? 2.089 4.900 3.912 1.00 90.19 105 THR A O 1
ATOM 873 N N . ILE A 1 106 ? 3.837 3.580 3.427 1.00 91.88 106 ILE A N 1
ATOM 874 C CA . ILE A 1 106 ? 3.291 2.357 4.001 1.00 91.88 106 ILE A CA 1
ATOM 875 C C . ILE A 1 106 ? 3.748 2.295 5.450 1.00 91.88 106 ILE A C 1
ATOM 877 O O . ILE A 1 106 ? 4.941 2.408 5.721 1.00 91.88 106 ILE A O 1
ATOM 881 N N . PHE A 1 107 ? 2.817 2.081 6.368 1.00 90.12 107 PHE A N 1
ATOM 882 C CA . PHE A 1 107 ? 3.114 1.895 7.781 1.00 90.12 107 PHE A CA 1
ATOM 883 C C . PHE A 1 107 ? 2.677 0.513 8.247 1.00 90.12 107 PHE A C 1
ATOM 885 O O . PHE A 1 107 ? 1.600 0.032 7.882 1.00 90.12 107 PHE A O 1
ATOM 892 N N . ASP A 1 108 ? 3.493 -0.089 9.107 1.00 90.50 108 ASP A N 1
ATOM 893 C CA . ASP A 1 108 ? 3.148 -1.286 9.860 1.00 90.50 108 ASP A CA 1
ATOM 894 C C . ASP A 1 108 ? 2.844 -0.906 11.311 1.00 90.50 108 ASP A C 1
ATOM 896 O O . ASP A 1 108 ? 3.730 -0.553 12.081 1.00 90.50 108 ASP A O 1
ATOM 900 N N . ALA A 1 109 ? 1.572 -0.977 11.700 1.00 86.44 109 ALA A N 1
ATOM 901 C CA . ALA A 1 109 ? 1.124 -0.629 13.045 1.00 86.44 109 ALA A CA 1
ATOM 902 C C . ALA A 1 109 ? 1.563 -1.632 14.127 1.00 86.44 109 ALA A C 1
ATOM 904 O O . ALA A 1 109 ? 1.289 -1.390 15.303 1.00 86.44 109 ALA A O 1
ATOM 905 N N . GLU A 1 110 ? 2.108 -2.795 13.753 1.00 85.44 110 GLU A N 1
ATOM 906 C CA . GLU A 1 110 ? 2.622 -3.798 14.695 1.00 85.44 110 GLU A CA 1
ATOM 907 C C . GLU A 1 110 ? 4.138 -3.696 14.855 1.00 85.44 110 GLU A C 1
ATOM 909 O O . GLU A 1 110 ? 4.630 -3.809 15.971 1.00 85.44 110 GLU A O 1
ATOM 914 N N . LEU A 1 111 ? 4.862 -3.487 13.750 1.00 86.50 111 LEU A N 1
ATOM 915 C CA . LEU A 1 111 ? 6.322 -3.327 13.767 1.00 86.50 111 LEU A CA 1
ATOM 916 C C . LEU A 1 111 ? 6.768 -1.882 14.022 1.00 86.50 111 LEU A C 1
ATOM 918 O O . LEU A 1 111 ? 7.934 -1.654 14.312 1.00 86.50 111 LEU A O 1
ATOM 922 N N . GLU A 1 112 ? 5.853 -0.917 13.903 1.00 83.31 112 GLU A N 1
ATOM 923 C CA . GLU A 1 112 ? 6.121 0.526 13.999 1.00 83.31 112 GLU A CA 1
ATOM 924 C C . GLU A 1 112 ? 7.122 1.038 12.945 1.00 83.31 112 GLU A C 1
ATOM 926 O O . GLU A 1 112 ? 7.715 2.108 13.075 1.00 83.31 112 GLU A O 1
ATOM 931 N N . GLU A 1 113 ? 7.260 0.293 11.850 1.00 85.31 113 GLU A N 1
ATOM 932 C CA . GLU A 1 113 ? 8.114 0.627 10.717 1.00 85.31 113 GLU A CA 1
ATOM 933 C C . GLU A 1 113 ? 7.329 1.358 9.625 1.00 85.31 113 GLU A C 1
ATOM 935 O O . GLU A 1 113 ? 6.118 1.167 9.447 1.00 85.31 113 GLU A O 1
ATOM 940 N N . LYS A 1 114 ? 8.043 2.185 8.854 1.00 87.12 114 LYS A N 1
ATOM 941 C CA . LYS A 1 114 ? 7.493 2.877 7.690 1.00 87.12 114 LYS A CA 1
ATOM 942 C C . LYS A 1 114 ? 8.378 2.709 6.466 1.00 87.12 114 LYS A C 1
ATOM 944 O O . LYS A 1 114 ? 9.600 2.785 6.557 1.00 87.12 114 LYS A O 1
ATOM 949 N N . VAL A 1 115 ? 7.740 2.545 5.316 1.00 89.81 115 VAL A N 1
ATOM 950 C CA . VAL A 1 115 ? 8.392 2.471 4.010 1.00 89.81 115 VAL A CA 1
ATOM 951 C C . VAL A 1 115 ? 7.794 3.546 3.119 1.00 89.81 115 VAL A C 1
ATOM 953 O O . VAL A 1 115 ? 6.591 3.555 2.862 1.00 89.81 115 VAL A O 1
ATOM 956 N N . ASN A 1 116 ? 8.637 4.458 2.644 1.00 88.38 116 ASN A N 1
ATOM 957 C CA . ASN A 1 116 ? 8.230 5.446 1.655 1.00 88.38 116 ASN A CA 1
ATOM 958 C C . ASN A 1 116 ? 8.280 4.824 0.261 1.00 88.38 116 ASN A C 1
ATOM 960 O O . ASN A 1 116 ? 9.256 4.174 -0.110 1.00 88.38 116 ASN A O 1
ATOM 964 N N . VAL A 1 117 ? 7.230 5.057 -0.513 1.00 86.19 117 VAL A N 1
ATOM 965 C CA . VAL A 1 117 ? 7.113 4.650 -1.907 1.00 86.19 117 VAL A CA 1
ATOM 966 C C . VAL A 1 117 ? 7.195 5.915 -2.747 1.00 86.19 117 VAL A C 1
ATOM 968 O O . VAL A 1 117 ? 6.252 6.701 -2.812 1.00 86.19 117 VAL A O 1
ATOM 971 N N . SER A 1 118 ? 8.357 6.129 -3.352 1.00 66.00 118 SER A N 1
ATOM 972 C CA . SER A 1 118 ? 8.716 7.361 -4.053 1.00 66.00 118 SER A CA 1
ATOM 973 C C . SER A 1 118 ? 8.852 7.112 -5.555 1.00 66.00 118 SER A C 1
ATOM 975 O O . SER A 1 118 ? 9.971 7.133 -6.056 1.00 66.00 118 SER A O 1
ATOM 977 N N . ASP A 1 119 ? 7.769 6.780 -6.277 1.00 62.75 119 ASP A N 1
ATOM 978 C CA . ASP A 1 119 ? 7.898 6.597 -7.739 1.00 62.75 119 ASP A CA 1
ATOM 979 C C . ASP A 1 119 ? 6.590 6.510 -8.564 1.00 62.75 119 ASP A C 1
ATOM 981 O O . ASP A 1 119 ? 6.538 5.834 -9.603 1.00 62.75 119 ASP A O 1
ATOM 985 N N . SER A 1 120 ? 5.490 7.132 -8.129 1.00 63.31 120 SER A N 1
ATOM 986 C CA . SER A 1 120 ? 4.319 7.263 -9.005 1.00 63.31 120 SER A CA 1
ATOM 987 C C . SER A 1 120 ? 3.479 8.471 -8.662 1.00 63.31 120 SER A C 1
ATOM 989 O O . SER A 1 120 ? 2.981 8.562 -7.548 1.00 63.31 120 SER A O 1
ATOM 991 N N . THR A 1 121 ? 3.232 9.320 -9.656 1.00 83.81 121 THR A N 1
ATOM 992 C CA . THR A 1 121 ? 2.017 10.128 -9.667 1.00 83.81 121 THR A CA 1
ATOM 993 C C . THR A 1 121 ? 0.805 9.208 -9.534 1.00 83.81 121 THR A C 1
ATOM 995 O O . THR A 1 121 ? 0.775 8.137 -10.154 1.00 83.81 121 THR A O 1
ATOM 998 N N . PHE A 1 122 ? -0.155 9.581 -8.693 1.00 88.44 122 PHE A N 1
ATOM 999 C CA . PHE A 1 122 ? -1.377 8.811 -8.484 1.00 88.44 122 PHE A CA 1
ATOM 1000 C C . PHE A 1 122 ? -2.541 9.739 -8.144 1.00 88.44 122 PHE A C 1
ATOM 1002 O O . PHE A 1 122 ? -2.371 10.723 -7.431 1.00 88.44 122 PHE A O 1
ATOM 1009 N N . ASP A 1 123 ? -3.722 9.381 -8.631 1.00 88.00 123 ASP A N 1
ATOM 1010 C CA . ASP A 1 123 ? -4.981 10.025 -8.265 1.00 88.00 123 ASP A CA 1
ATOM 1011 C C . ASP A 1 123 ? -5.638 9.254 -7.109 1.00 88.00 123 ASP A C 1
ATOM 1013 O O . ASP A 1 123 ? -6.123 9.839 -6.144 1.00 88.00 123 ASP A O 1
ATOM 1017 N N . GLU A 1 124 ? -5.623 7.918 -7.183 1.00 88.31 124 GLU A N 1
ATOM 1018 C CA . GLU A 1 124 ? -6.271 7.041 -6.208 1.00 88.31 124 GLU A CA 1
ATOM 1019 C C . GLU A 1 124 ? -5.422 5.805 -5.883 1.00 88.31 124 GLU A C 1
ATOM 1021 O O . GLU A 1 124 ? -4.495 5.428 -6.613 1.00 88.31 124 GLU A O 1
ATOM 1026 N N . VAL A 1 125 ? -5.748 5.170 -4.750 1.00 91.50 125 VAL A N 1
ATOM 1027 C CA . VAL A 1 125 ? -5.070 3.967 -4.256 1.00 91.50 125 VAL A CA 1
ATOM 1028 C C . VAL A 1 125 ? -6.070 2.955 -3.711 1.00 91.50 125 VAL A C 1
ATOM 1030 O O . VAL A 1 125 ? -6.936 3.293 -2.900 1.00 91.50 125 VAL A O 1
ATOM 1033 N N . TYR A 1 126 ? -5.902 1.687 -4.093 1.00 92.69 126 TYR A N 1
ATOM 1034 C CA . TYR A 1 126 ? -6.769 0.590 -3.662 1.00 92.69 126 TYR A CA 1
ATOM 1035 C C . TYR A 1 126 ? -5.975 -0.622 -3.175 1.00 92.69 126 TYR A C 1
ATOM 1037 O O . TYR A 1 126 ? -5.122 -1.163 -3.883 1.00 92.69 126 TYR A O 1
ATOM 1045 N N . TRP A 1 127 ? -6.311 -1.104 -1.979 1.00 94.50 127 TRP A N 1
ATOM 1046 C CA . TRP A 1 127 ? -5.783 -2.353 -1.433 1.00 94.50 127 TRP A CA 1
ATOM 1047 C C . TRP A 1 127 ? -6.427 -3.580 -2.075 1.00 94.50 127 TRP A C 1
ATOM 1049 O O . TRP A 1 127 ? -7.646 -3.633 -2.247 1.00 94.50 127 TRP A O 1
ATOM 1059 N N . ASP A 1 128 ? -5.625 -4.612 -2.337 1.00 94.94 128 ASP A N 1
ATOM 1060 C CA . ASP A 1 128 ? -6.162 -5.931 -2.659 1.00 94.94 128 ASP A CA 1
ATOM 1061 C C . ASP A 1 128 ? -6.832 -6.551 -1.409 1.00 94.94 128 ASP A C 1
ATOM 1063 O O . ASP A 1 128 ? -6.327 -6.386 -0.291 1.00 94.94 128 ASP A O 1
ATOM 1067 N N . PRO A 1 129 ? -7.930 -7.321 -1.554 1.00 91.62 129 PRO A N 1
ATOM 1068 C CA . PRO A 1 129 ? -8.602 -7.985 -0.431 1.00 91.62 129 PRO A CA 1
ATOM 1069 C C . PRO A 1 129 ? -7.705 -8.905 0.422 1.00 91.62 129 PRO A C 1
ATOM 1071 O O . PRO A 1 129 ? -8.051 -9.225 1.561 1.00 91.62 129 PRO A O 1
ATOM 1074 N N . THR A 1 130 ? -6.573 -9.377 -0.116 1.00 89.81 130 THR A N 1
ATOM 1075 C CA . THR A 1 130 ? -5.569 -10.174 0.608 1.00 89.81 130 THR A CA 1
ATOM 1076 C C . THR A 1 130 ? -4.510 -9.353 1.337 1.00 89.81 130 THR A C 1
ATOM 1078 O O . THR A 1 130 ? -3.796 -9.929 2.156 1.00 89.81 130 THR A O 1
ATOM 1081 N N . CYS A 1 131 ? -4.441 -8.044 1.087 1.00 90.31 131 CYS A N 1
ATOM 1082 C CA . CYS A 1 131 ? -3.478 -7.097 1.661 1.00 90.31 131 CYS A CA 1
ATOM 1083 C C . CYS A 1 131 ? -2.016 -7.397 1.328 1.00 90.31 131 CYS A C 1
ATOM 1085 O O . CYS A 1 131 ? -1.116 -6.976 2.046 1.00 90.31 131 CYS A O 1
ATOM 1087 N N . ARG A 1 132 ? -1.769 -8.142 0.249 1.00 91.56 132 ARG A N 1
ATOM 1088 C CA . ARG A 1 132 ? -0.407 -8.406 -0.237 1.00 91.56 132 ARG A CA 1
ATOM 1089 C C . ARG A 1 132 ? 0.020 -7.391 -1.281 1.00 91.56 132 ARG A C 1
ATOM 1091 O O . ARG A 1 132 ? 1.217 -7.203 -1.488 1.00 91.56 132 ARG A O 1
ATOM 1098 N N . TYR A 1 133 ? -0.957 -6.761 -1.920 1.00 95.12 133 TYR A N 1
ATOM 1099 C CA . TYR A 1 133 ? -0.739 -5.793 -2.974 1.00 95.12 133 TYR A CA 1
ATOM 1100 C C . TYR A 1 133 ? -1.639 -4.581 -2.782 1.00 95.12 133 TYR A C 1
ATOM 1102 O O . TYR A 1 133 ? -2.714 -4.669 -2.184 1.00 95.12 133 TYR A O 1
ATOM 1110 N N . PHE A 1 134 ? -1.218 -3.462 -3.345 1.00 94.62 134 PHE A N 1
ATOM 1111 C CA . PHE A 1 134 ? -2.083 -2.320 -3.598 1.00 94.62 134 PHE A CA 1
ATOM 1112 C C . PHE A 1 134 ? -1.830 -1.817 -5.016 1.00 94.62 134 PHE A C 1
ATOM 1114 O O . PHE A 1 134 ? -0.808 -2.129 -5.629 1.00 94.62 134 PHE A O 1
ATOM 1121 N N . VAL A 1 135 ? -2.793 -1.087 -5.561 1.00 94.38 135 VAL A N 1
ATOM 1122 C CA . VAL A 1 135 ? -2.685 -0.468 -6.880 1.00 94.38 135 VAL A CA 1
ATOM 1123 C C . VAL A 1 135 ? -2.798 1.035 -6.722 1.00 94.38 135 VAL A C 1
ATOM 1125 O O . VAL A 1 135 ? -3.649 1.507 -5.970 1.00 94.38 135 VAL A O 1
ATOM 1128 N N . THR A 1 136 ? -1.931 1.759 -7.416 1.00 92.75 136 THR A N 1
ATOM 1129 C CA . THR A 1 136 ? -2.052 3.201 -7.626 1.00 92.75 136 THR A CA 1
ATOM 1130 C C . THR A 1 136 ? -2.475 3.428 -9.071 1.00 92.75 136 THR A C 1
ATOM 1132 O O . THR A 1 136 ? -2.012 2.714 -9.965 1.00 92.75 136 THR A O 1
ATOM 1135 N N . ASN A 1 137 ? -3.368 4.378 -9.326 1.00 91.31 137 ASN A N 1
ATOM 1136 C CA . ASN A 1 137 ? -3.809 4.693 -10.685 1.00 91.31 137 ASN A CA 1
ATOM 1137 C C . ASN A 1 137 ? -3.778 6.190 -10.965 1.00 91.31 137 ASN A C 1
ATOM 1139 O O . ASN A 1 137 ? -4.010 7.004 -10.079 1.00 91.31 137 ASN A O 1
ATOM 1143 N N . THR A 1 138 ? -3.522 6.518 -12.225 1.00 90.44 138 THR A N 1
ATOM 1144 C CA . THR A 1 138 ? -3.787 7.817 -12.845 1.00 90.44 138 THR A CA 1
ATOM 1145 C C . THR A 1 138 ? -4.744 7.611 -14.018 1.00 90.44 138 THR A C 1
ATOM 1147 O O . THR A 1 138 ? -5.110 6.478 -14.337 1.00 90.44 138 THR A O 1
ATOM 1150 N N . ARG A 1 139 ? -5.100 8.678 -14.736 1.00 89.50 139 ARG A N 1
ATOM 1151 C CA . ARG A 1 139 ? -5.860 8.574 -15.997 1.00 89.50 139 ARG A CA 1
ATOM 1152 C C . ARG A 1 139 ? -5.175 7.774 -17.113 1.00 89.50 139 ARG A C 1
ATOM 1154 O O . ARG A 1 139 ? -5.851 7.353 -18.048 1.00 89.50 139 ARG A O 1
ATOM 1161 N N . GLU A 1 140 ? -3.862 7.569 -17.038 1.00 91.50 140 GLU A N 1
ATOM 1162 C CA . GLU A 1 140 ? -3.064 7.005 -18.140 1.00 91.50 140 GLU A CA 1
ATOM 1163 C C . GLU A 1 140 ? -2.364 5.692 -17.793 1.00 91.50 140 GLU A C 1
ATOM 1165 O O . GLU A 1 140 ? -1.906 4.973 -18.683 1.00 91.50 140 GLU A O 1
ATOM 1170 N N . LYS A 1 141 ? -2.216 5.377 -16.505 1.00 92.25 141 LYS A N 1
ATOM 1171 C CA . LYS A 1 141 ? -1.519 4.171 -16.059 1.00 92.25 141 LYS A CA 1
ATOM 1172 C C . LYS A 1 141 ? -2.029 3.688 -14.718 1.00 92.25 141 LYS A C 1
ATOM 1174 O O . LYS A 1 141 ? -2.500 4.467 -13.894 1.00 92.25 141 LYS A O 1
ATOM 1179 N N . PHE A 1 142 ? -1.841 2.403 -14.466 1.00 93.56 142 PHE A N 1
ATOM 1180 C CA . PHE A 1 142 ? -1.921 1.852 -13.122 1.00 93.56 142 PHE A CA 1
ATOM 1181 C C . PHE A 1 142 ? -0.627 1.118 -12.785 1.00 93.56 142 PHE A C 1
ATOM 1183 O O . PHE A 1 142 ? 0.027 0.536 -13.652 1.00 93.56 142 PHE A O 1
ATOM 1190 N N . THR A 1 143 ? -0.243 1.172 -11.514 1.00 93.94 143 THR A N 1
ATOM 1191 C CA . THR A 1 143 ? 0.946 0.502 -10.993 1.00 93.94 143 THR A CA 1
ATOM 1192 C C . THR A 1 143 ? 0.552 -0.401 -9.841 1.00 93.94 143 THR A C 1
ATOM 1194 O O . THR A 1 143 ? -0.088 0.037 -8.888 1.00 93.94 143 THR A O 1
ATOM 1197 N N . ILE A 1 144 ? 0.932 -1.672 -9.935 1.00 94.88 144 ILE A N 1
ATOM 1198 C CA . ILE A 1 144 ? 0.729 -2.662 -8.881 1.00 94.88 144 ILE A CA 1
ATOM 1199 C C . ILE A 1 144 ? 1.987 -2.717 -8.023 1.00 94.88 144 ILE A C 1
ATOM 1201 O O . ILE A 1 144 ? 3.101 -2.892 -8.524 1.00 94.88 144 ILE A O 1
ATOM 1205 N N . TRP A 1 145 ? 1.780 -2.633 -6.718 1.00 94.81 145 TRP A N 1
ATOM 1206 C CA . TRP A 1 145 ? 2.818 -2.633 -5.703 1.00 94.81 145 TRP A CA 1
ATOM 1207 C C . TRP A 1 145 ? 2.639 -3.819 -4.770 1.00 94.81 145 TRP A C 1
ATOM 1209 O O . TRP A 1 145 ? 1.518 -4.245 -4.486 1.00 94.81 145 TRP A O 1
ATOM 1219 N N . SER A 1 146 ? 3.746 -4.341 -4.260 1.00 94.56 146 SER A N 1
ATOM 1220 C CA . SER A 1 146 ? 3.724 -5.210 -3.085 1.00 94.56 146 SER A CA 1
ATOM 1221 C C . SER A 1 146 ? 3.457 -4.394 -1.820 1.00 94.56 146 SER A C 1
ATOM 1223 O O . SER A 1 146 ? 3.776 -3.209 -1.752 1.00 94.56 146 SER A O 1
ATOM 1225 N N . PHE A 1 147 ? 2.951 -5.047 -0.775 1.00 91.06 147 PHE A N 1
ATOM 1226 C CA . PHE A 1 147 ? 2.787 -4.437 0.549 1.00 91.06 147 PHE A CA 1
ATOM 1227 C C . PHE A 1 147 ? 4.108 -3.939 1.170 1.00 91.06 147 PHE A C 1
ATOM 1229 O O . PHE A 1 147 ? 4.074 -3.190 2.136 1.00 91.06 147 PHE A O 1
ATOM 1236 N N . GLN A 1 148 ? 5.256 -4.353 0.623 1.00 91.81 148 GLN A N 1
ATOM 1237 C CA . GLN A 1 148 ? 6.597 -3.917 1.025 1.00 91.81 148 GLN A CA 1
ATOM 1238 C C . GLN A 1 148 ? 7.067 -2.664 0.267 1.00 91.81 148 GLN A C 1
ATOM 1240 O O . GLN A 1 148 ? 8.199 -2.234 0.441 1.00 91.81 148 GLN A O 1
ATOM 1245 N N . GLY A 1 149 ? 6.239 -2.101 -0.618 1.00 90.75 149 GLY A N 1
ATOM 1246 C CA . GLY A 1 149 ? 6.585 -0.918 -1.409 1.00 90.75 149 GLY A CA 1
ATOM 1247 C C . GLY A 1 149 ? 7.348 -1.212 -2.701 1.00 90.75 149 GLY A C 1
ATOM 1248 O O . GLY A 1 149 ? 7.703 -0.286 -3.422 1.00 90.75 149 GLY A O 1
ATOM 1249 N N . MET A 1 150 ? 7.567 -2.484 -3.053 1.00 92.56 150 MET A N 1
ATOM 1250 C CA . MET A 1 150 ? 8.196 -2.835 -4.333 1.00 92.56 150 MET A CA 1
ATOM 1251 C C . MET A 1 150 ? 7.205 -2.710 -5.493 1.00 92.56 150 MET A C 1
ATOM 1253 O O . MET A 1 150 ? 6.119 -3.298 -5.439 1.00 92.56 150 MET A O 1
ATOM 1257 N N . LYS A 1 151 ? 7.609 -2.009 -6.557 1.00 93.50 151 LYS A N 1
ATOM 1258 C CA . LYS A 1 151 ? 6.887 -1.912 -7.834 1.00 93.50 151 LYS A CA 1
ATOM 1259 C C . LYS A 1 151 ? 6.933 -3.261 -8.558 1.00 93.50 151 LYS A C 1
ATOM 1261 O O . LYS A 1 151 ? 8.015 -3.775 -8.821 1.00 93.50 151 LYS A O 1
ATOM 1266 N N . LEU A 1 152 ? 5.774 -3.842 -8.867 1.00 93.75 152 LEU A N 1
ATOM 1267 C CA . LEU A 1 152 ? 5.679 -5.152 -9.530 1.00 93.75 152 LEU A CA 1
ATOM 1268 C C . LEU A 1 152 ? 5.390 -5.029 -11.023 1.00 93.75 152 LEU A C 1
ATOM 1270 O O . LEU A 1 152 ? 5.933 -5.781 -11.825 1.00 93.75 152 LEU A O 1
ATOM 1274 N N . SER A 1 153 ? 4.501 -4.110 -11.393 1.00 93.25 153 SER A N 1
ATOM 1275 C CA . SER A 1 153 ? 4.111 -3.891 -12.782 1.00 93.25 153 SER A CA 1
ATOM 1276 C C . SER A 1 153 ? 3.508 -2.504 -12.938 1.00 93.25 153 SER A C 1
ATOM 1278 O O . SER A 1 153 ? 2.750 -2.060 -12.074 1.00 93.25 153 SER A O 1
ATOM 1280 N 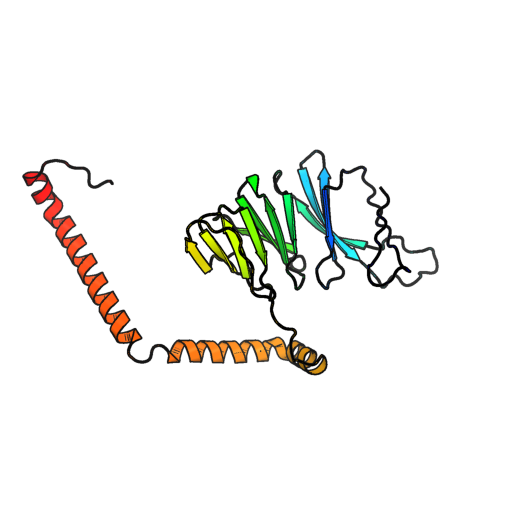N . THR A 1 154 ? 3.830 -1.847 -14.046 1.00 93.81 154 THR A N 1
ATOM 1281 C CA . THR A 1 154 ? 3.179 -0.621 -14.500 1.00 93.81 154 THR A CA 1
ATOM 1282 C C . THR A 1 154 ? 2.650 -0.875 -15.898 1.00 93.81 154 THR A C 1
ATOM 1284 O O . THR A 1 154 ? 3.401 -1.304 -16.769 1.00 93.81 154 THR A O 1
ATOM 1287 N N . GLU A 1 155 ? 1.373 -0.588 -16.101 1.00 93.00 155 GLU A N 1
ATOM 1288 C CA . GLU A 1 155 ? 0.701 -0.734 -17.387 1.00 93.00 155 GLU A CA 1
ATOM 1289 C C . GLU A 1 155 ? 0.075 0.608 -17.759 1.00 93.00 155 GLU A C 1
ATOM 1291 O O . GLU A 1 155 ? -0.603 1.236 -16.939 1.00 93.00 155 GLU A O 1
ATOM 1296 N N . THR A 1 156 ? 0.287 1.043 -18.999 1.00 93.62 156 THR A N 1
ATOM 1297 C CA . THR A 1 156 ? -0.344 2.242 -19.550 1.00 93.62 156 THR A CA 1
ATOM 1298 C C . THR A 1 156 ? -1.645 1.876 -20.262 1.00 93.62 156 THR A C 1
ATOM 1300 O O . THR A 1 156 ? -1.730 0.904 -21.015 1.00 93.62 156 THR A O 1
ATOM 1303 N N . ARG A 1 157 ? -2.702 2.645 -20.003 1.00 89.94 157 ARG A N 1
ATOM 1304 C CA . ARG A 1 157 ? -4.031 2.491 -20.601 1.00 89.94 157 ARG A CA 1
ATOM 1305 C C . ARG A 1 157 ? -4.605 3.875 -20.866 1.00 89.94 157 ARG A C 1
ATOM 1307 O O . ARG A 1 157 ? -4.630 4.706 -19.967 1.00 89.94 157 ARG A O 1
ATOM 1314 N N . ARG A 1 158 ? -5.075 4.116 -22.093 1.00 90.94 158 ARG A N 1
ATOM 1315 C CA . ARG A 1 158 ? -5.758 5.372 -22.435 1.0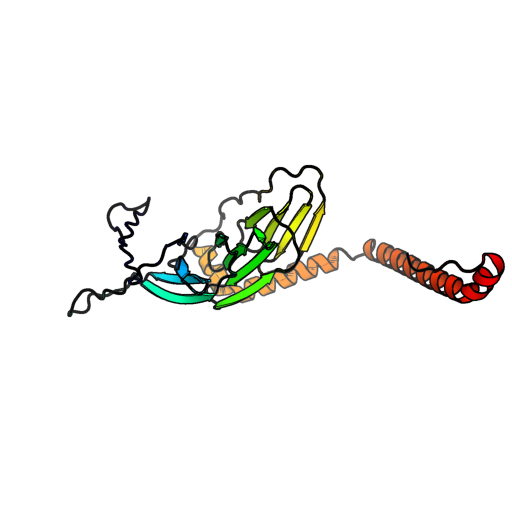0 90.94 158 ARG A CA 1
ATOM 1316 C C . ARG A 1 158 ? -7.084 5.463 -21.676 1.00 90.94 158 ARG A C 1
ATOM 1318 O O . ARG A 1 158 ? -7.801 4.467 -21.598 1.00 90.94 158 ARG A O 1
ATOM 1325 N N . ASP A 1 159 ? -7.382 6.648 -21.151 1.00 88.19 159 ASP A N 1
ATOM 1326 C CA . ASP A 1 159 ? -8.644 7.004 -20.493 1.00 88.19 159 ASP A CA 1
ATOM 1327 C C . ASP A 1 159 ? -9.074 6.054 -19.361 1.00 88.19 159 ASP A C 1
ATOM 1329 O O . ASP A 1 159 ? -10.238 5.650 -19.254 1.00 88.19 159 ASP A O 1
ATOM 1333 N N . LEU A 1 160 ? -8.136 5.698 -18.480 1.00 89.50 160 LEU A N 1
ATOM 1334 C CA . LEU A 1 160 ? -8.426 4.892 -17.299 1.00 89.50 160 LEU A CA 1
ATOM 1335 C C . LEU A 1 160 ? -9.324 5.681 -16.331 1.00 89.50 160 LEU A C 1
ATOM 1337 O O . LEU A 1 160 ? -8.870 6.580 -15.627 1.00 89.50 160 LEU A O 1
ATOM 1341 N N . ARG A 1 161 ? -10.618 5.340 -16.289 1.00 88.44 161 ARG A N 1
ATOM 1342 C CA . ARG A 1 161 ? -11.600 6.039 -15.437 1.00 88.44 161 ARG A CA 1
ATOM 1343 C C . ARG A 1 161 ? -11.613 5.583 -13.985 1.00 88.44 161 ARG A C 1
ATOM 1345 O O . ARG A 1 161 ? -11.830 6.397 -13.101 1.00 88.44 161 ARG A O 1
ATOM 1352 N N . SER A 1 162 ? -11.473 4.283 -13.745 1.00 88.88 162 SER A N 1
ATOM 1353 C CA . SER A 1 162 ? -11.503 3.719 -12.394 1.00 88.88 162 SER A CA 1
ATOM 1354 C C . SER A 1 162 ? -10.732 2.411 -12.346 1.00 88.88 162 SER A C 1
ATOM 1356 O O . SER A 1 162 ? -10.629 1.703 -13.351 1.00 88.88 162 SER A O 1
ATOM 1358 N N . THR A 1 163 ? -10.206 2.090 -11.169 1.00 89.94 163 THR A N 1
ATOM 1359 C CA . THR A 1 163 ? -9.508 0.831 -10.907 1.00 89.94 163 THR A CA 1
ATOM 1360 C C . THR A 1 163 ? -10.106 0.193 -9.666 1.00 89.94 163 THR A C 1
ATOM 1362 O O . THR A 1 163 ? -10.336 0.864 -8.667 1.00 89.94 163 THR A O 1
ATOM 1365 N N . SER A 1 164 ? -10.362 -1.112 -9.702 1.00 92.06 164 SER A N 1
ATOM 1366 C CA . SER A 1 164 ? -10.767 -1.849 -8.508 1.00 92.06 164 SER A CA 1
ATOM 1367 C C . SER A 1 164 ? -10.243 -3.275 -8.547 1.00 92.06 164 SER A C 1
ATOM 1369 O O . SER A 1 164 ? -10.144 -3.910 -9.599 1.00 92.06 164 SER A O 1
ATOM 1371 N N . TRP A 1 165 ? -9.894 -3.790 -7.372 1.00 93.56 165 TRP A N 1
ATOM 1372 C CA . TRP A 1 165 ? -9.596 -5.204 -7.222 1.00 93.56 165 TRP A CA 1
ATOM 1373 C C . TRP A 1 165 ? -10.889 -6.003 -7.264 1.00 93.56 165 TRP A C 1
ATOM 1375 O O . TRP A 1 165 ? -11.874 -5.647 -6.616 1.00 93.56 165 TRP A O 1
ATOM 1385 N N . ARG A 1 166 ? -10.869 -7.139 -7.964 1.00 94.44 166 ARG A N 1
ATOM 1386 C CA . ARG A 1 166 ? -11.992 -8.074 -7.931 1.00 94.44 166 ARG A CA 1
ATOM 1387 C C . ARG A 1 166 ? -12.241 -8.518 -6.479 1.00 94.44 166 ARG A C 1
ATOM 1389 O O . ARG A 1 166 ? -11.319 -9.066 -5.863 1.00 94.44 166 ARG A O 1
ATOM 1396 N N . PRO A 1 167 ? -13.462 -8.350 -5.938 1.00 90.50 167 PRO A N 1
ATOM 1397 C CA . PRO A 1 167 ? -13.790 -8.831 -4.604 1.00 90.50 167 PRO A CA 1
ATOM 1398 C C . PRO A 1 167 ? -13.514 -10.330 -4.486 1.00 90.50 167 PRO A C 1
ATOM 1400 O O . PRO A 1 167 ? -13.859 -11.118 -5.372 1.00 90.50 167 PRO A O 1
ATOM 1403 N N . ARG A 1 168 ? -12.871 -10.738 -3.390 1.00 88.12 168 ARG A N 1
ATOM 1404 C CA . ARG A 1 168 ? -12.567 -12.147 -3.140 1.00 88.12 168 ARG A CA 1
ATOM 1405 C C . ARG A 1 168 ? -13.722 -12.786 -2.379 1.00 88.12 168 ARG A C 1
ATOM 1407 O O . ARG A 1 168 ? -14.148 -12.261 -1.355 1.00 88.12 168 ARG A O 1
ATOM 1414 N N . LEU A 1 169 ? -14.186 -13.939 -2.857 1.00 88.56 169 LEU A N 1
ATOM 1415 C CA . LEU A 1 169 ? -15.185 -14.734 -2.143 1.00 88.56 169 LEU A CA 1
ATOM 1416 C C . LEU A 1 169 ? -14.685 -15.109 -0.734 1.00 88.56 169 LEU A C 1
ATOM 1418 O O . LEU A 1 169 ? -13.474 -15.311 -0.555 1.00 88.56 169 LEU A O 1
ATOM 1422 N N . PRO A 1 170 ? -15.593 -15.242 0.252 1.00 85.81 170 PRO A N 1
ATOM 1423 C CA . PRO A 1 170 ? -15.250 -15.738 1.578 1.00 85.81 170 PRO A CA 1
ATOM 1424 C C . PRO A 1 170 ? -14.515 -17.078 1.512 1.00 85.81 170 PRO A C 1
ATOM 1426 O O . PRO A 1 170 ? -14.747 -17.905 0.625 1.00 85.81 170 PRO A O 1
ATOM 1429 N N . THR A 1 171 ? -13.604 -17.310 2.454 1.00 85.75 171 THR A N 1
ATOM 1430 C CA . THR A 1 171 ? -12.864 -18.570 2.497 1.00 85.75 171 THR A CA 1
ATOM 1431 C C . THR A 1 171 ? -13.796 -19.716 2.855 1.00 85.75 171 THR A C 1
ATOM 1433 O O . THR A 1 171 ? -14.537 -19.629 3.827 1.00 85.75 171 THR A O 1
ATOM 1436 N N . ARG A 1 172 ? -13.682 -20.829 2.128 1.00 90.62 172 ARG A N 1
ATOM 1437 C CA . ARG A 1 172 ? -14.371 -22.088 2.456 1.00 90.62 172 ARG A CA 1
ATOM 1438 C C . ARG A 1 172 ? -13.807 -22.803 3.689 1.00 90.62 172 ARG A C 1
ATOM 1440 O O . ARG A 1 172 ? -14.381 -23.791 4.125 1.00 90.62 172 ARG A O 1
ATOM 1447 N N . LEU A 1 173 ? -12.677 -22.330 4.216 1.00 90.12 173 LEU A N 1
ATOM 1448 C CA . LEU A 1 173 ? -12.022 -22.915 5.380 1.00 90.12 173 LEU A CA 1
ATOM 1449 C C . LEU A 1 173 ? -12.844 -22.667 6.640 1.00 90.12 173 LEU A C 1
ATOM 1451 O O . LEU A 1 173 ? -13.257 -21.543 6.927 1.00 90.12 173 LEU A O 1
ATOM 1455 N N . THR A 1 174 ? -13.004 -23.719 7.428 1.00 93.88 174 THR A N 1
ATOM 1456 C CA . THR A 1 174 ? -13.573 -23.632 8.768 1.00 93.88 174 THR A CA 1
ATOM 1457 C C . THR A 1 174 ? -12.610 -22.923 9.727 1.00 93.88 174 THR A C 1
ATOM 1459 O O . THR A 1 174 ? -11.394 -22.833 9.508 1.00 93.88 174 THR A O 1
ATOM 1462 N N . LEU A 1 175 ? -13.134 -22.449 10.861 1.00 91.31 175 LEU A N 1
ATOM 1463 C CA . LEU A 1 175 ? -12.312 -21.842 11.915 1.00 91.31 175 LEU A CA 1
ATOM 1464 C C . LEU A 1 175 ? -11.266 -22.821 12.472 1.00 91.31 175 LEU A C 1
ATOM 1466 O O . LEU A 1 175 ? -10.157 -22.407 12.808 1.00 91.31 175 LEU A O 1
ATOM 1470 N N . LYS A 1 176 ? -11.591 -24.120 12.545 1.00 93.56 176 LYS A N 1
ATOM 1471 C CA . LYS A 1 176 ? -10.669 -25.169 13.014 1.00 93.56 176 LYS A CA 1
ATOM 1472 C C . LYS A 1 176 ? -9.488 -25.344 12.059 1.00 93.56 176 LYS A C 1
ATOM 1474 O O . LYS A 1 176 ? -8.344 -25.368 12.506 1.00 93.56 176 LYS A O 1
ATOM 1479 N N . GLU A 1 177 ? -9.749 -25.404 10.756 1.00 93.81 177 GLU A N 1
ATOM 1480 C CA . GLU A 1 177 ? -8.699 -25.511 9.736 1.00 93.81 177 GLU A CA 1
ATOM 1481 C C . GLU A 1 177 ? -7.817 -24.266 9.710 1.00 93.81 177 GLU A C 1
ATOM 1483 O O . GLU A 1 177 ? -6.594 -24.380 9.694 1.00 93.81 177 GLU A O 1
ATOM 1488 N N . THR A 1 178 ? -8.424 -23.081 9.796 1.00 90.50 178 THR A N 1
ATOM 1489 C CA . THR A 1 178 ? -7.687 -21.812 9.844 1.00 90.50 178 THR A CA 1
ATOM 1490 C C . THR A 1 178 ? -6.761 -21.756 11.062 1.00 90.50 178 THR A C 1
ATOM 1492 O O . THR A 1 178 ? -5.593 -21.396 10.933 1.00 90.50 178 THR A O 1
ATOM 1495 N N . LYS A 1 179 ? -7.234 -22.192 12.240 1.00 92.75 179 LYS A N 1
ATOM 1496 C CA . LYS A 1 179 ? -6.397 -22.309 13.446 1.00 92.75 179 LYS A CA 1
ATOM 1497 C C . LYS A 1 179 ? -5.256 -23.309 13.260 1.00 92.75 179 LYS A C 1
ATOM 1499 O O . LYS A 1 179 ? -4.120 -22.986 13.589 1.00 92.75 179 LYS A O 1
ATOM 1504 N N . LYS A 1 180 ? -5.532 -24.487 12.692 1.00 93.88 180 LYS A N 1
ATOM 1505 C CA . LYS A 1 180 ? -4.514 -25.516 12.427 1.00 93.88 180 LYS A CA 1
ATOM 1506 C C . LYS A 1 180 ? -3.433 -25.027 11.455 1.00 93.88 180 LYS A C 1
ATOM 1508 O O . LYS A 1 180 ? -2.258 -25.341 11.650 1.00 93.88 180 LYS A O 1
ATOM 1513 N N . ILE A 1 181 ? -3.821 -24.259 10.432 1.00 92.94 181 ILE A N 1
ATOM 1514 C CA . ILE A 1 181 ? -2.895 -23.618 9.486 1.00 92.94 181 ILE A CA 1
ATOM 1515 C C . ILE A 1 181 ? -2.039 -22.581 10.213 1.00 92.94 181 ILE A C 1
ATOM 1517 O O . ILE A 1 181 ? -0.821 -22.623 10.087 1.00 92.94 181 ILE A O 1
ATOM 1521 N N . ASN A 1 182 ? -2.651 -21.707 11.015 1.00 88.94 182 ASN A N 1
ATOM 1522 C CA . ASN A 1 182 ? -1.921 -20.679 11.761 1.00 88.94 182 ASN A CA 1
ATOM 1523 C C . ASN A 1 182 ? -0.935 -21.277 12.778 1.00 88.94 182 ASN A C 1
ATOM 1525 O O . ASN A 1 182 ? 0.151 -20.741 12.954 1.00 88.94 182 ASN A O 1
ATOM 1529 N N . GLN A 1 183 ? -1.269 -22.409 13.406 1.00 94.38 183 GLN A N 1
ATOM 1530 C CA . GLN A 1 183 ? -0.360 -23.133 14.306 1.00 94.38 183 GLN A CA 1
ATOM 1531 C C . GLN A 1 183 ? 0.836 -23.762 13.577 1.00 94.38 183 GLN A C 1
ATOM 1533 O O . GLN A 1 183 ? 1.907 -23.892 14.153 1.00 94.38 183 GLN A O 1
ATOM 1538 N N . ASN A 1 184 ? 0.664 -24.154 12.312 1.00 93.19 184 ASN A N 1
ATOM 1539 C CA . ASN A 1 184 ? 1.707 -24.775 11.489 1.00 93.19 184 ASN A CA 1
ATOM 1540 C C . ASN A 1 184 ? 2.149 -23.845 10.350 1.00 93.19 184 ASN A C 1
ATOM 1542 O O . ASN A 1 184 ? 2.413 -24.307 9.232 1.00 93.19 184 ASN A O 1
ATOM 1546 N N . LEU A 1 185 ? 2.174 -22.534 10.603 1.00 91.88 185 LEU A N 1
ATOM 1547 C CA . LEU A 1 185 ? 2.350 -21.535 9.554 1.00 91.88 185 LEU A CA 1
ATOM 1548 C C . LEU A 1 185 ? 3.700 -21.690 8.847 1.00 91.88 185 LEU A C 1
ATOM 1550 O O . LEU A 1 185 ? 3.728 -21.737 7.622 1.00 91.88 185 LEU A O 1
ATOM 1554 N N . GLU A 1 186 ? 4.792 -21.875 9.590 1.00 94.06 186 GLU A N 1
ATOM 1555 C CA . GLU A 1 186 ? 6.140 -22.041 9.025 1.00 94.06 186 GLU A CA 1
ATOM 1556 C C . GLU A 1 186 ? 6.235 -23.242 8.078 1.00 94.06 186 GLU A C 1
ATOM 1558 O O . GLU A 1 186 ? 6.658 -23.108 6.930 1.00 94.06 186 GLU A O 1
ATOM 1563 N N . LYS A 1 187 ? 5.744 -24.410 8.514 1.00 94.62 187 LYS A N 1
ATOM 1564 C CA . LYS A 1 187 ? 5.695 -25.624 7.682 1.00 94.62 187 LYS A CA 1
ATOM 1565 C C . LYS A 1 187 ? 4.845 -25.410 6.431 1.00 94.62 187 LYS A C 1
ATOM 1567 O O . LYS A 1 187 ? 5.188 -25.879 5.346 1.00 94.62 187 LYS A O 1
ATOM 1572 N N . THR A 1 188 ? 3.728 -24.699 6.577 1.00 93.50 188 THR A N 1
ATOM 1573 C CA . THR A 1 188 ? 2.834 -24.375 5.462 1.00 93.50 188 THR A CA 1
ATOM 1574 C C . THR A 1 188 ? 3.527 -23.451 4.459 1.00 93.50 188 THR A C 1
ATOM 1576 O O . THR A 1 188 ? 3.464 -23.711 3.258 1.00 93.50 188 THR A O 1
ATOM 1579 N N . ILE A 1 189 ? 4.238 -22.425 4.938 1.00 93.06 189 ILE A N 1
ATOM 1580 C CA . ILE A 1 189 ? 5.030 -21.504 4.114 1.00 93.06 189 ILE A CA 1
ATOM 1581 C C . ILE A 1 189 ? 6.094 -22.278 3.333 1.00 93.06 189 ILE A C 1
ATOM 1583 O O . ILE A 1 189 ? 6.104 -22.208 2.106 1.00 93.06 189 ILE A O 1
ATOM 1587 N N . GLN A 1 190 ? 6.923 -23.077 4.011 1.00 95.56 190 GLN A N 1
ATOM 1588 C CA . GLN A 1 190 ? 7.995 -23.851 3.371 1.00 95.56 190 GLN A CA 1
ATOM 1589 C C . GLN A 1 190 ? 7.457 -24.818 2.308 1.00 95.56 190 GLN A C 1
ATOM 1591 O O . GLN A 1 190 ? 8.003 -24.915 1.204 1.00 95.56 190 GLN A O 1
ATOM 1596 N N . LYS A 1 191 ? 6.342 -25.504 2.605 1.00 95.44 191 LYS A N 1
ATOM 1597 C CA . LYS A 1 191 ? 5.667 -26.391 1.650 1.00 95.44 191 LYS A CA 1
ATOM 1598 C C . LYS A 1 191 ? 5.287 -25.643 0.372 1.00 95.44 191 LYS A C 1
ATOM 1600 O O . LYS A 1 191 ? 5.581 -26.129 -0.720 1.00 95.44 191 LYS A O 1
ATOM 1605 N N . TYR A 1 192 ? 4.629 -24.488 0.487 1.00 94.25 192 TYR A N 1
ATOM 1606 C CA . TYR A 1 192 ? 4.180 -23.736 -0.687 1.00 94.25 192 TYR A CA 1
ATOM 1607 C C . TYR A 1 192 ? 5.328 -23.044 -1.424 1.00 94.25 192 TYR A C 1
ATOM 1609 O O . TYR A 1 192 ? 5.331 -23.079 -2.650 1.00 94.25 192 TYR A O 1
ATOM 1617 N N . GLN A 1 193 ? 6.346 -22.541 -0.720 1.00 93.12 193 GLN A N 1
ATOM 1618 C CA . GLN A 1 193 ? 7.573 -22.033 -1.346 1.00 93.12 193 GLN A CA 1
ATOM 1619 C C . GLN A 1 193 ? 8.247 -23.110 -2.204 1.00 93.12 193 GLN A C 1
ATOM 1621 O O . GLN A 1 193 ? 8.558 -22.868 -3.368 1.00 93.12 193 GLN A O 1
ATOM 1626 N N . THR A 1 194 ? 8.386 -24.329 -1.674 1.00 94.06 194 THR A N 1
ATOM 1627 C CA . THR A 1 194 ? 8.963 -25.464 -2.411 1.00 94.06 194 THR A CA 1
ATOM 1628 C C . THR A 1 194 ? 8.124 -25.827 -3.641 1.00 94.06 194 THR A C 1
ATOM 1630 O O . THR A 1 194 ? 8.662 -26.116 -4.710 1.00 94.06 194 THR A O 1
ATOM 1633 N N . LEU A 1 195 ? 6.792 -25.834 -3.514 1.00 93.62 195 LEU A N 1
ATOM 1634 C CA . LEU A 1 195 ? 5.891 -26.130 -4.632 1.00 93.62 195 LEU A CA 1
ATOM 1635 C C . LEU A 1 195 ? 5.952 -25.056 -5.725 1.00 93.62 195 LEU A C 1
ATOM 1637 O O . LEU A 1 195 ? 5.967 -25.404 -6.907 1.00 93.62 195 LEU A O 1
ATOM 1641 N N . ASP A 1 196 ? 6.014 -23.780 -5.350 1.00 91.88 196 ASP A N 1
ATOM 1642 C CA . ASP A 1 196 ? 6.098 -22.673 -6.302 1.00 91.88 196 ASP A CA 1
ATOM 1643 C C . ASP A 1 196 ? 7.467 -22.629 -6.996 1.00 91.88 196 ASP A C 1
ATOM 1645 O O . ASP A 1 196 ? 7.513 -22.515 -8.221 1.00 91.88 196 ASP A O 1
ATOM 1649 N N . GLN A 1 197 ? 8.569 -22.865 -6.275 1.00 88.19 197 GLN A N 1
ATOM 1650 C CA . GLN A 1 197 ? 9.901 -23.030 -6.876 1.00 88.19 197 GLN A CA 1
ATOM 1651 C C . GLN A 1 197 ? 9.927 -24.182 -7.892 1.00 88.19 197 GLN A C 1
ATOM 1653 O O . GLN A 1 197 ? 10.402 -24.016 -9.016 1.00 88.19 197 GLN A O 1
ATOM 1658 N N . LYS A 1 198 ? 9.338 -25.337 -7.546 1.00 88.00 198 LYS A N 1
ATOM 1659 C CA . LYS A 1 198 ? 9.213 -26.478 -8.470 1.00 88.00 198 LYS A CA 1
ATOM 1660 C C . LYS A 1 198 ? 8.378 -26.139 -9.708 1.00 88.00 198 LYS A C 1
ATOM 1662 O O . LYS A 1 198 ? 8.668 -26.647 -10.787 1.00 88.00 198 LYS A O 1
ATOM 1667 N N . ARG A 1 199 ? 7.341 -25.301 -9.587 1.00 81.81 199 ARG A N 1
ATOM 1668 C CA . ARG A 1 199 ? 6.530 -24.852 -10.734 1.00 81.81 199 ARG A CA 1
ATOM 1669 C C . ARG A 1 199 ? 7.302 -23.924 -11.661 1.00 81.81 199 ARG A C 1
ATOM 1671 O O . ARG A 1 199 ? 7.191 -24.091 -12.872 1.00 81.81 199 ARG A O 1
ATOM 1678 N N . VAL A 1 200 ? 8.070 -22.984 -11.108 1.00 75.44 200 VAL A N 1
ATOM 1679 C CA . VAL A 1 200 ? 8.945 -22.105 -11.899 1.00 75.44 200 VAL A CA 1
ATOM 1680 C C . VAL A 1 200 ? 9.974 -22.947 -12.654 1.00 75.44 200 VAL A C 1
ATOM 1682 O O . VAL A 1 200 ? 10.046 -22.857 -13.875 1.00 75.44 200 VAL A O 1
ATOM 1685 N N . GLY A 1 201 ? 10.658 -23.871 -11.969 1.00 67.69 201 GLY A N 1
ATOM 1686 C CA . GLY A 1 201 ? 11.639 -24.762 -12.600 1.00 67.69 201 GLY A CA 1
ATOM 1687 C C . GLY A 1 201 ? 11.064 -25.645 -13.717 1.00 67.69 201 GLY A C 1
ATOM 1688 O O . GLY A 1 201 ? 11.739 -25.896 -14.708 1.00 67.69 201 GLY A O 1
ATOM 1689 N N . ARG A 1 202 ? 9.797 -26.076 -13.613 1.00 63.34 202 ARG A N 1
ATOM 1690 C CA . ARG A 1 202 ? 9.133 -26.903 -14.642 1.00 63.34 202 ARG A CA 1
ATOM 1691 C C . ARG A 1 202 ? 8.744 -26.145 -15.913 1.00 63.34 202 ARG A C 1
ATOM 1693 O O . ARG A 1 202 ? 8.616 -26.785 -16.952 1.00 63.34 202 ARG A O 1
ATOM 1700 N N . LYS A 1 203 ? 8.531 -24.825 -15.859 1.00 58.59 203 LYS A N 1
ATOM 1701 C CA . LYS A 1 203 ? 8.193 -24.030 -17.057 1.00 58.59 203 LYS A CA 1
ATOM 1702 C C . LYS A 1 203 ? 9.392 -23.843 -18.001 1.00 58.59 203 LYS A C 1
ATOM 1704 O O . LYS A 1 203 ? 9.189 -23.673 -19.194 1.00 58.59 203 LYS A O 1
ATOM 1709 N N . HIS A 1 204 ? 10.615 -24.004 -17.498 1.00 57.72 204 HIS A N 1
ATOM 1710 C CA . HIS A 1 204 ? 11.864 -23.764 -18.228 1.00 57.72 204 HIS A CA 1
ATOM 1711 C C . HIS A 1 204 ? 12.374 -24.936 -19.092 1.00 57.72 204 HIS A C 1
ATOM 1713 O O . HIS A 1 204 ? 13.566 -25.016 -19.376 1.00 57.72 204 HIS A O 1
ATOM 1719 N N . ASN A 1 205 ? 11.522 -25.884 -19.496 1.00 66.56 205 ASN A N 1
ATOM 1720 C CA . ASN A 1 205 ? 12.023 -27.216 -19.864 1.00 66.56 205 ASN A CA 1
ATOM 1721 C C . ASN A 1 205 ? 12.410 -27.438 -21.343 1.00 66.56 205 ASN A C 1
ATOM 1723 O O . ASN A 1 205 ? 12.979 -28.476 -21.655 1.00 66.56 205 ASN A O 1
ATOM 1727 N N . SER A 1 206 ? 12.172 -26.490 -22.258 1.00 64.38 206 SER A N 1
ATOM 1728 C CA . SER A 1 206 ? 12.788 -26.516 -23.607 1.00 64.38 206 SER A CA 1
ATOM 1729 C C . SER A 1 206 ? 12.589 -25.209 -24.379 1.00 64.38 206 SER A C 1
ATOM 1731 O O . SER A 1 206 ? 13.554 -24.609 -24.843 1.00 64.38 206 SER A O 1
ATOM 1733 N N . GLN A 1 207 ? 11.349 -24.723 -24.455 1.00 69.00 207 GLN A N 1
ATOM 1734 C CA . GLN A 1 207 ? 10.990 -23.516 -25.214 1.00 69.00 207 GLN A CA 1
ATOM 1735 C C . GLN A 1 207 ? 11.644 -22.245 -24.654 1.00 69.00 207 GLN A C 1
ATOM 1737 O O . GLN A 1 207 ? 12.114 -21.395 -25.408 1.00 69.00 207 GLN A O 1
ATOM 1742 N N . ASP A 1 208 ? 11.735 -22.134 -23.328 1.00 72.88 208 ASP A N 1
ATOM 1743 C CA . ASP A 1 208 ? 12.424 -21.015 -22.683 1.00 72.88 208 ASP A CA 1
ATOM 1744 C C . ASP A 1 208 ? 13.927 -21.040 -22.947 1.00 72.88 208 ASP A C 1
ATOM 1746 O O . ASP A 1 208 ? 14.525 -19.986 -23.128 1.00 72.88 208 ASP A O 1
ATOM 1750 N N . ARG A 1 209 ? 14.540 -22.227 -23.018 1.00 80.38 209 ARG A N 1
ATOM 1751 C CA . ARG A 1 209 ? 15.966 -22.350 -23.326 1.00 80.38 209 ARG A CA 1
ATOM 1752 C C . ARG A 1 209 ? 16.254 -21.862 -24.741 1.00 80.38 209 ARG A C 1
ATOM 1754 O O . ARG A 1 209 ? 17.136 -21.031 -24.921 1.00 80.38 209 ARG A O 1
ATOM 1761 N N . GLU A 1 210 ? 15.456 -22.287 -25.717 1.00 85.50 210 GLU A N 1
ATOM 1762 C CA . GLU A 1 210 ? 15.577 -21.802 -27.095 1.00 85.50 210 GLU A CA 1
ATOM 1763 C C . GLU A 1 210 ? 15.338 -20.283 -27.181 1.00 85.50 210 GLU A C 1
ATOM 1765 O O . GLU A 1 210 ? 16.060 -19.563 -27.875 1.00 85.50 210 GLU A O 1
ATOM 1770 N N . ARG A 1 211 ? 14.353 -19.762 -26.437 1.00 85.62 211 ARG A N 1
ATOM 1771 C CA . ARG A 1 211 ? 14.091 -18.320 -26.351 1.00 85.62 211 ARG A CA 1
ATOM 1772 C C . ARG A 1 211 ? 15.276 -17.562 -25.749 1.00 85.62 211 ARG A C 1
ATOM 1774 O O . ARG A 1 211 ? 15.654 -16.525 -26.289 1.00 85.62 211 ARG A O 1
ATOM 1781 N N . LEU A 1 212 ? 15.860 -18.063 -24.663 1.00 87.31 212 LEU A N 1
ATOM 1782 C CA . LEU A 1 212 ? 17.024 -17.467 -24.005 1.00 87.31 212 LEU A CA 1
ATOM 1783 C C . LEU A 1 212 ? 18.249 -17.488 -24.918 1.00 87.31 212 LEU A C 1
ATOM 1785 O O . LEU A 1 212 ? 18.920 -16.470 -25.035 1.00 87.31 212 LEU A O 1
ATOM 1789 N N . GLU A 1 213 ? 18.495 -18.589 -25.628 1.00 91.69 213 GLU A N 1
ATOM 1790 C CA . GLU A 1 213 ? 19.584 -18.689 -26.605 1.00 91.69 213 GLU A CA 1
ATOM 1791 C C . GLU A 1 213 ? 19.403 -17.694 -27.762 1.00 91.69 213 GLU A C 1
ATOM 1793 O O . GLU A 1 213 ? 20.367 -17.061 -28.193 1.00 91.69 213 GLU A O 1
ATOM 1798 N N . LYS A 1 214 ? 18.170 -17.493 -28.250 1.00 94.56 214 LYS A N 1
ATOM 1799 C CA . LYS A 1 214 ? 17.872 -16.466 -29.266 1.00 94.56 214 LYS A CA 1
ATOM 1800 C C . LYS A 1 214 ? 18.102 -15.049 -28.735 1.00 94.56 214 LYS A C 1
ATOM 1802 O O . LYS A 1 214 ? 18.696 -14.235 -29.440 1.00 94.56 214 LYS A O 1
ATOM 1807 N N . ILE A 1 215 ? 17.664 -14.757 -27.507 1.00 93.62 215 ILE A N 1
ATOM 1808 C CA . ILE A 1 215 ? 17.891 -13.458 -26.853 1.00 93.62 215 ILE A CA 1
ATOM 1809 C C . ILE A 1 215 ? 19.389 -13.215 -26.649 1.00 93.62 215 ILE A C 1
ATOM 1811 O O . ILE A 1 215 ? 19.868 -12.119 -26.926 1.00 93.62 215 ILE A O 1
ATOM 1815 N N . ASP A 1 216 ? 20.141 -14.224 -26.213 1.00 95.69 216 ASP A N 1
ATOM 1816 C CA . ASP A 1 216 ? 21.580 -14.105 -25.995 1.00 95.69 216 ASP A CA 1
ATOM 1817 C C . ASP A 1 216 ? 22.327 -13.858 -27.311 1.00 95.69 216 ASP A C 1
ATOM 1819 O O . ASP A 1 216 ? 23.075 -12.887 -27.420 1.00 95.69 216 ASP A O 1
ATOM 1823 N N . LYS A 1 217 ? 22.029 -14.631 -28.365 1.00 96.81 217 LYS A N 1
ATOM 1824 C CA . LYS A 1 217 ? 22.569 -14.388 -29.715 1.00 96.81 217 LYS A CA 1
ATOM 1825 C C . LYS A 1 217 ? 22.257 -12.975 -30.214 1.00 96.81 217 LYS A C 1
ATOM 1827 O O . LYS A 1 217 ? 23.130 -12.312 -30.774 1.00 96.81 217 LYS A O 1
ATOM 1832 N N . TRP A 1 218 ? 21.036 -12.489 -29.989 1.00 96.06 218 TRP A N 1
ATOM 1833 C CA . TRP A 1 218 ? 20.643 -11.127 -30.352 1.00 96.06 218 TRP A CA 1
ATOM 1834 C C . TRP A 1 218 ? 21.420 -10.064 -29.563 1.00 96.06 218 TRP A C 1
ATOM 1836 O O . TRP A 1 218 ? 21.941 -9.113 -30.147 1.00 96.06 218 TRP A O 1
ATOM 1846 N N . ASN A 1 219 ? 21.578 -10.248 -28.253 1.00 95.75 219 ASN A N 1
ATOM 1847 C CA . ASN A 1 219 ? 22.351 -9.342 -27.403 1.00 95.75 219 ASN A CA 1
ATOM 1848 C C . ASN A 1 219 ? 23.837 -9.320 -27.790 1.00 95.75 219 ASN A C 1
ATOM 1850 O O . ASN A 1 219 ? 24.449 -8.250 -27.837 1.00 95.75 219 ASN A O 1
ATOM 1854 N N . GLN A 1 220 ? 24.414 -10.479 -28.117 1.00 96.38 220 GLN A N 1
ATOM 1855 C CA . GLN A 1 220 ? 25.778 -10.585 -28.634 1.00 96.38 220 GLN A CA 1
ATOM 1856 C C . GLN A 1 220 ? 25.927 -9.844 -29.970 1.00 96.38 220 GLN A C 1
ATOM 1858 O O . GLN A 1 220 ? 26.871 -9.067 -30.134 1.00 96.38 220 GLN A O 1
ATOM 1863 N N . TYR A 1 221 ? 24.970 -10.008 -30.890 1.00 96.25 221 TYR A N 1
ATOM 1864 C CA . TYR A 1 221 ? 24.935 -9.272 -32.154 1.00 96.25 221 TYR A CA 1
ATOM 1865 C C . TYR A 1 221 ? 24.882 -7.751 -31.935 1.00 96.25 221 TYR A C 1
ATOM 1867 O O . TYR A 1 221 ? 25.700 -7.020 -32.500 1.00 96.25 221 TYR A O 1
ATOM 1875 N N . LEU A 1 222 ? 23.985 -7.264 -31.068 1.00 95.00 222 LEU A N 1
ATOM 1876 C CA . LEU A 1 222 ? 23.891 -5.839 -30.731 1.00 95.00 222 LEU A CA 1
ATOM 1877 C C . LEU A 1 222 ? 25.198 -5.305 -30.135 1.00 95.00 222 LEU A C 1
ATOM 1879 O O . LEU A 1 222 ? 25.658 -4.224 -30.510 1.00 95.00 222 LEU A O 1
ATOM 1883 N N . LYS A 1 223 ? 25.835 -6.071 -29.242 1.00 95.31 223 LYS A N 1
ATOM 1884 C CA . LYS A 1 223 ? 27.124 -5.709 -28.639 1.00 95.31 223 LYS A CA 1
ATOM 1885 C C . LYS A 1 223 ? 28.232 -5.619 -29.691 1.00 95.31 223 LYS A C 1
ATOM 1887 O O . LYS A 1 223 ? 28.987 -4.646 -29.693 1.00 95.31 223 LYS A O 1
ATOM 1892 N N . ALA A 1 224 ? 28.297 -6.582 -30.611 1.00 94.81 224 ALA A N 1
ATOM 1893 C CA . ALA A 1 224 ? 29.255 -6.580 -31.713 1.00 94.81 224 ALA A CA 1
ATOM 1894 C C . ALA A 1 224 ? 29.035 -5.387 -32.654 1.00 94.81 224 ALA A C 1
ATOM 1896 O O . ALA A 1 224 ? 29.989 -4.680 -32.980 1.00 94.81 224 ALA A O 1
ATOM 1897 N N . LYS A 1 225 ? 27.781 -5.090 -33.021 1.00 93.75 225 LYS A N 1
ATOM 1898 C CA . LYS A 1 225 ? 27.444 -3.926 -33.853 1.00 93.75 225 LYS A CA 1
ATOM 1899 C C . LYS A 1 225 ? 27.753 -2.602 -33.168 1.00 93.75 225 LYS A C 1
ATOM 1901 O O . LYS A 1 225 ? 28.294 -1.710 -33.814 1.00 93.75 225 LYS A O 1
ATOM 1906 N N . LYS A 1 226 ? 27.499 -2.474 -31.862 1.00 92.25 226 LYS A N 1
ATOM 1907 C CA . LYS A 1 226 ? 27.878 -1.281 -31.087 1.00 92.25 226 LYS A CA 1
ATOM 1908 C C . LYS A 1 226 ? 29.399 -1.093 -31.051 1.00 92.25 226 LYS A C 1
ATOM 1910 O O . LYS A 1 226 ? 29.875 0.032 -31.185 1.00 92.25 226 LYS A O 1
ATOM 1915 N N . LEU A 1 227 ? 30.166 -2.180 -30.931 1.00 92.88 227 LEU A N 1
ATOM 1916 C CA . LEU A 1 227 ? 31.630 -2.137 -30.972 1.00 92.88 227 LEU A CA 1
ATOM 1917 C C . LEU A 1 227 ? 32.162 -1.769 -32.364 1.00 92.88 227 LEU A C 1
ATOM 1919 O O . LEU A 1 227 ? 33.038 -0.914 -32.465 1.00 92.88 227 LEU A O 1
ATOM 1923 N N . GLN A 1 228 ? 31.615 -2.373 -33.423 1.00 90.38 228 GLN A N 1
ATOM 1924 C CA . GLN A 1 228 ? 31.931 -2.021 -34.810 1.00 90.38 228 GLN A CA 1
ATOM 1925 C C . GLN A 1 228 ? 31.644 -0.536 -35.058 1.00 90.38 228 GLN A C 1
ATOM 1927 O O . GLN A 1 228 ? 32.522 0.202 -35.500 1.00 90.38 228 GLN A O 1
ATOM 1932 N N . ARG A 1 229 ? 30.455 -0.071 -34.651 1.00 85.88 229 ARG A N 1
ATOM 1933 C CA . ARG A 1 229 ? 30.060 1.334 -34.740 1.00 85.88 229 ARG A CA 1
ATOM 1934 C C . ARG A 1 229 ? 31.066 2.225 -34.008 1.00 85.88 229 ARG A C 1
ATOM 1936 O O . ARG A 1 229 ? 31.479 3.229 -34.571 1.00 85.88 229 ARG A O 1
ATOM 1943 N N . LYS A 1 230 ? 31.521 1.856 -32.807 1.00 87.88 230 LYS A N 1
ATOM 1944 C CA . LYS A 1 230 ? 32.531 2.626 -32.060 1.00 87.88 230 LYS A CA 1
ATOM 1945 C C . LYS A 1 230 ? 33.882 2.710 -32.787 1.00 87.88 230 LYS A C 1
ATOM 1947 O O . LYS A 1 230 ? 34.481 3.776 -32.773 1.00 87.88 230 LYS A O 1
ATOM 1952 N N . LYS A 1 231 ? 34.344 1.628 -33.426 1.00 88.62 231 LYS A N 1
ATOM 1953 C CA . LYS A 1 231 ? 35.606 1.611 -34.197 1.00 88.62 231 LYS A CA 1
ATOM 1954 C C . LYS A 1 231 ? 35.536 2.488 -35.446 1.00 88.62 231 LYS A C 1
ATOM 1956 O O . LYS A 1 231 ? 36.453 3.239 -35.730 1.00 88.62 231 LYS A O 1
ATOM 1961 N N . GLU A 1 232 ? 34.416 2.439 -36.154 1.00 85.88 232 GLU A N 1
ATOM 1962 C CA . GLU A 1 232 ? 34.177 3.242 -37.359 1.00 85.88 232 GLU A CA 1
ATOM 1963 C C . GLU A 1 232 ? 33.837 4.710 -37.047 1.00 85.88 232 GLU A C 1
ATOM 1965 O O . GLU A 1 232 ? 33.519 5.470 -37.958 1.00 85.88 232 GLU A O 1
ATOM 1970 N N . ARG A 1 233 ? 33.857 5.127 -35.772 1.00 81.38 233 ARG A N 1
ATOM 1971 C CA . ARG A 1 233 ? 33.488 6.486 -35.354 1.00 81.38 233 ARG A CA 1
ATOM 1972 C C . ARG A 1 233 ? 34.357 7.543 -36.029 1.00 81.38 233 ARG A C 1
ATOM 1974 O O . ARG A 1 233 ? 33.804 8.491 -36.566 1.00 81.38 233 ARG A O 1
ATOM 1981 N N . GLU A 1 234 ? 35.674 7.358 -36.031 1.00 78.31 234 GLU A N 1
ATOM 1982 C CA . GLU A 1 234 ? 36.628 8.299 -36.638 1.00 78.31 234 GLU A CA 1
ATOM 1983 C C . GLU A 1 234 ? 36.428 8.396 -38.154 1.00 78.31 234 GLU A C 1
ATOM 1985 O O . GLU A 1 234 ? 36.357 9.487 -38.712 1.00 78.31 234 GLU A O 1
ATOM 1990 N N . LEU A 1 235 ? 36.224 7.255 -38.819 1.00 81.50 235 LEU A N 1
ATOM 1991 C CA . LEU A 1 235 ? 35.956 7.217 -40.255 1.00 81.50 235 LEU A CA 1
ATOM 1992 C C . LEU A 1 235 ? 34.626 7.904 -40.604 1.00 81.50 235 LEU A C 1
ATOM 1994 O O . LEU A 1 235 ? 34.565 8.700 -41.536 1.00 81.50 235 LEU A O 1
ATOM 1998 N N . ARG A 1 236 ? 33.559 7.638 -39.838 1.00 78.56 236 ARG A N 1
ATOM 1999 C CA . ARG A 1 236 ? 32.258 8.296 -40.038 1.00 78.56 236 ARG A CA 1
ATOM 2000 C C . ARG A 1 236 ? 32.322 9.792 -39.757 1.00 78.56 236 ARG A C 1
ATOM 2002 O O . ARG A 1 236 ? 31.707 10.557 -40.490 1.00 78.56 236 ARG A O 1
ATOM 2009 N N . HIS A 1 237 ? 33.078 10.195 -38.741 1.00 76.19 237 HIS A N 1
ATOM 2010 C CA . HIS A 1 237 ? 33.307 11.598 -38.421 1.00 76.19 237 HIS A CA 1
ATOM 2011 C C . HIS A 1 237 ? 33.975 12.341 -39.589 1.00 76.19 237 HIS A C 1
ATOM 2013 O O . HIS A 1 237 ? 33.535 13.428 -39.952 1.00 76.19 237 HIS A O 1
ATOM 2019 N N . ASN A 1 238 ? 34.955 11.712 -40.242 1.00 79.81 238 ASN A N 1
ATOM 2020 C CA . ASN A 1 238 ? 35.649 12.292 -41.393 1.00 79.81 238 ASN A CA 1
ATOM 2021 C C . ASN A 1 238 ? 34.783 12.366 -42.664 1.00 79.81 238 ASN A C 1
ATOM 2023 O O . ASN A 1 238 ? 34.985 13.259 -43.478 1.00 79.81 238 ASN A O 1
ATOM 2027 N N . ILE A 1 239 ? 33.838 11.438 -42.853 1.00 80.56 239 ILE A N 1
ATOM 2028 C CA . ILE A 1 239 ? 32.981 11.390 -44.053 1.00 80.56 239 ILE A CA 1
ATOM 2029 C C . ILE A 1 239 ? 31.754 12.306 -43.920 1.00 80.56 239 ILE A C 1
ATOM 2031 O O . ILE A 1 239 ? 31.333 12.907 -44.903 1.00 80.56 239 ILE A O 1
ATOM 2035 N N . VAL A 1 240 ? 31.157 12.393 -42.728 1.00 72.50 240 VAL A N 1
ATOM 2036 C CA . VAL A 1 240 ? 29.851 13.052 -42.515 1.00 72.50 240 VAL A CA 1
ATOM 2037 C C . VAL A 1 240 ? 29.985 14.413 -41.810 1.00 72.50 240 VAL A C 1
ATOM 2039 O O . VAL A 1 240 ? 29.042 15.201 -41.812 1.00 72.50 240 VAL A O 1
ATOM 2042 N N . GLY A 1 241 ? 31.153 14.729 -41.240 1.00 65.75 241 GLY A N 1
ATOM 2043 C CA . GLY A 1 241 ? 31.352 15.902 -40.384 1.00 65.75 241 GLY A CA 1
ATOM 2044 C C . GLY A 1 241 ? 30.902 15.665 -38.934 1.00 65.75 241 GLY A C 1
ATOM 2045 O O . GLY A 1 241 ? 30.444 14.580 -38.567 1.00 65.75 241 GLY A O 1
ATOM 2046 N N . TYR A 1 242 ? 31.082 16.667 -38.064 1.00 60.09 242 TYR A N 1
ATOM 2047 C CA . TYR A 1 242 ? 30.719 16.568 -36.644 1.00 60.09 242 TYR A CA 1
ATOM 2048 C C . TYR A 1 242 ? 29.194 16.594 -36.461 1.00 60.09 242 TYR A C 1
ATOM 2050 O O . TYR A 1 242 ? 28.568 17.634 -36.627 1.00 60.09 242 TYR A O 1
ATOM 2058 N N . TYR A 1 243 ? 28.618 15.466 -36.052 1.00 58.69 243 TYR A N 1
ATOM 2059 C CA . TYR A 1 243 ? 27.320 15.413 -35.379 1.00 58.69 243 TYR A CA 1
ATOM 2060 C C . TYR A 1 243 ? 27.561 14.833 -33.985 1.00 58.69 243 TYR A C 1
ATOM 2062 O O . TYR A 1 243 ? 28.187 13.777 -33.857 1.00 58.69 243 TYR A O 1
ATOM 2070 N N . SER A 1 244 ? 27.135 15.536 -32.934 1.00 59.56 244 SER A N 1
ATOM 2071 C CA . SER A 1 244 ? 27.195 15.000 -31.575 1.00 59.56 244 SER A CA 1
ATOM 2072 C C . SER A 1 244 ? 26.216 13.836 -31.464 1.00 59.56 244 SER A C 1
ATOM 2074 O O . SER A 1 244 ? 25.018 14.022 -31.634 1.00 59.56 244 SER A O 1
ATOM 2076 N N . ASP A 1 245 ? 26.719 12.640 -31.157 1.00 57.22 245 ASP A N 1
ATOM 2077 C CA . ASP A 1 245 ? 25.917 11.431 -30.895 1.00 57.22 245 ASP A CA 1
ATOM 2078 C C . ASP A 1 245 ? 25.154 11.505 -29.537 1.00 57.22 245 ASP A C 1
ATOM 2080 O O . ASP A 1 245 ? 24.861 10.471 -28.935 1.00 57.22 245 ASP A O 1
ATOM 2084 N N . GLU A 1 246 ? 24.883 12.707 -29.017 1.00 46.88 246 GLU A N 1
ATOM 2085 C CA . GLU A 1 246 ? 24.144 12.958 -27.771 1.00 46.88 246 GLU A CA 1
ATOM 2086 C C . GLU A 1 246 ? 22.737 13.469 -28.098 1.00 46.88 246 GLU A C 1
ATOM 2088 O O . GLU A 1 246 ? 22.487 14.662 -28.010 1.00 46.88 246 GLU A O 1
ATOM 2093 N N . ASP A 1 247 ? 21.856 12.556 -28.510 1.00 38.44 247 ASP A N 1
ATOM 2094 C CA . ASP A 1 247 ? 20.392 12.651 -28.387 1.00 38.44 247 ASP A CA 1
ATOM 2095 C C . ASP A 1 247 ? 19.796 11.230 -28.352 1.00 38.44 247 ASP A C 1
ATOM 2097 O O . ASP A 1 247 ? 20.149 10.399 -29.229 1.00 38.44 247 ASP A O 1
#

Secondary structure (DSSP, 8-state):
-EE---BTTBTT----EE-SS--EEEEEEEPTTSSEEEEEEEETTEEEEEEEEE-TT----SSS----SEEEEEEEEPPTT--EEEE-TTSSEEEEEEGGGTEEEEEETTT--EEEE-S---SEEEE-TTSSEEEEE-SSEEEEEETTS-EEEEEE-TT-----PPPPPPP---HHHHHHHHHTHHHHHHHHHHHHHHHHHHHTSSHHHHHHHHHHHHHHHHHHHHHHHHHTHHHHHHHH-------